Protein AF-A0A087SJG2-F1 (afdb_monomer_lite)

Structure (mmCIF, N/CA/C/O backbone):
data_AF-A0A087SJG2-F1
#
_entry.id   AF-A0A087SJG2-F1
#
loop_
_atom_site.group_PDB
_atom_site.id
_atom_site.type_symbol
_atom_site.label_atom_id
_atom_site.label_alt_id
_atom_site.label_comp_id
_atom_site.label_asym_id
_atom_site.label_entity_id
_atom_site.label_seq_id
_atom_site.pdbx_PDB_ins_code
_atom_site.Cartn_x
_atom_site.Cartn_y
_atom_site.Cartn_z
_atom_site.occupancy
_atom_site.B_iso_or_equiv
_atom_site.auth_seq_id
_atom_site.auth_comp_id
_atom_site.auth_asym_id
_atom_site.auth_atom_id
_atom_site.pdbx_PDB_model_num
ATOM 1 N N . MET A 1 1 ? -2.111 10.560 -2.909 1.00 27.00 1 MET A N 1
ATOM 2 C CA . MET A 1 1 ? -2.032 9.970 -4.266 1.00 27.00 1 MET A CA 1
ATOM 3 C C . MET A 1 1 ? -1.668 8.510 -4.057 1.00 27.00 1 MET A C 1
ATOM 5 O O . MET A 1 1 ? -0.489 8.220 -3.950 1.00 27.00 1 MET A O 1
ATOM 9 N N . ARG A 1 2 ? -2.654 7.637 -3.832 1.00 36.78 2 ARG A N 1
ATOM 10 C CA . ARG A 1 2 ? -2.419 6.309 -3.248 1.00 36.78 2 ARG A CA 1
ATOM 11 C C . ARG A 1 2 ? -2.871 5.252 -4.240 1.00 36.78 2 ARG A C 1
ATOM 13 O O . ARG A 1 2 ? -4.059 5.107 -4.487 1.00 36.78 2 ARG A O 1
ATOM 20 N N . GLY A 1 3 ? -1.905 4.593 -4.859 1.00 29.67 3 GLY A N 1
ATOM 21 C CA . GLY A 1 3 ? -2.129 3.544 -5.841 1.00 29.67 3 GLY A CA 1
ATOM 22 C C . GLY A 1 3 ? -0.963 2.574 -5.793 1.00 29.67 3 GLY A C 1
ATOM 23 O O . GLY A 1 3 ? 0.172 2.975 -5.533 1.00 29.67 3 GLY A O 1
ATOM 24 N N . ILE A 1 4 ? -1.248 1.301 -6.029 1.00 40.03 4 ILE A N 1
ATOM 25 C CA . ILE A 1 4 ? -0.206 0.285 -6.145 1.00 40.03 4 ILE A CA 1
ATOM 26 C C . ILE A 1 4 ? 0.363 0.388 -7.552 1.00 40.03 4 ILE A C 1
ATOM 28 O O . ILE A 1 4 ? -0.379 0.315 -8.530 1.00 40.03 4 ILE A O 1
ATOM 32 N N . ALA A 1 5 ? 1.673 0.565 -7.669 1.00 46.34 5 ALA A N 1
ATOM 33 C CA . ALA A 1 5 ? 2.338 0.492 -8.960 1.00 46.34 5 ALA A CA 1
ATOM 34 C C . ALA A 1 5 ? 2.965 -0.889 -9.127 1.00 46.34 5 ALA A C 1
ATOM 36 O O . ALA A 1 5 ? 3.738 -1.326 -8.279 1.00 46.34 5 ALA A O 1
ATOM 37 N N . SER A 1 6 ? 2.658 -1.570 -10.226 1.00 39.25 6 SER A N 1
ATOM 38 C CA . SER A 1 6 ? 3.333 -2.802 -10.615 1.00 39.25 6 SER A CA 1
ATOM 39 C C . SER A 1 6 ? 4.245 -2.541 -11.809 1.00 39.25 6 SER A C 1
ATOM 41 O O . SER A 1 6 ? 3.819 -1.963 -12.809 1.00 39.25 6 SER A O 1
ATOM 43 N N . LEU A 1 7 ? 5.501 -2.971 -11.713 1.00 39.59 7 LEU A N 1
ATOM 44 C CA . LEU A 1 7 ? 6.436 -3.021 -12.832 1.00 39.59 7 LEU A CA 1
ATOM 45 C C . LEU A 1 7 ? 6.570 -4.466 -13.304 1.00 39.59 7 LEU A C 1
ATOM 47 O O . LEU A 1 7 ? 7.086 -5.309 -12.573 1.00 39.59 7 LEU A O 1
ATOM 51 N N . SER A 1 8 ? 6.127 -4.745 -14.525 1.00 39.44 8 SER A N 1
ATOM 52 C CA . SER A 1 8 ? 6.120 -6.073 -15.146 1.00 39.44 8 SER A CA 1
ATOM 53 C C . SER A 1 8 ? 7.131 -6.178 -16.300 1.00 39.44 8 SER A C 1
ATOM 55 O O . SER A 1 8 ? 7.455 -5.171 -16.928 1.00 39.44 8 SER A O 1
ATOM 57 N N . HIS A 1 9 ? 7.598 -7.405 -16.586 1.00 37.00 9 HIS A N 1
ATOM 58 C CA . HIS A 1 9 ? 8.466 -7.803 -17.718 1.00 37.00 9 HIS A CA 1
ATOM 59 C C . HIS A 1 9 ? 9.959 -7.418 -17.702 1.00 37.00 9 HIS A C 1
ATOM 61 O O . HIS A 1 9 ? 10.596 -7.424 -18.747 1.00 37.00 9 HIS A O 1
ATOM 67 N N . ALA A 1 10 ? 10.590 -7.200 -16.549 1.00 33.38 10 ALA A N 1
ATOM 68 C CA . ALA A 1 10 ? 12.049 -7.046 -16.520 1.00 33.38 10 ALA A CA 1
ATOM 69 C C . ALA A 1 10 ? 12.744 -8.413 -16.291 1.00 33.38 10 ALA A C 1
ATOM 71 O O . ALA A 1 10 ? 12.667 -8.941 -15.174 1.00 33.38 10 ALA A O 1
ATOM 72 N N . PRO A 1 11 ? 13.400 -9.033 -17.298 1.00 33.19 11 PRO A N 1
ATOM 73 C CA . PRO A 1 11 ? 14.203 -10.232 -17.058 1.00 33.19 11 PRO A CA 1
ATOM 74 C C . PRO A 1 11 ? 15.318 -9.884 -16.069 1.00 33.19 11 PRO A C 1
ATOM 76 O O . PRO A 1 11 ? 15.875 -8.794 -16.157 1.00 33.19 11 PRO A O 1
ATOM 79 N N . ALA A 1 12 ? 15.579 -10.786 -15.110 1.00 37.31 12 ALA A N 1
ATOM 80 C CA . ALA A 1 12 ? 16.610 -10.709 -14.064 1.00 37.31 12 ALA A CA 1
ATOM 81 C C . ALA A 1 12 ? 17.251 -9.314 -13.914 1.00 37.31 12 ALA A C 1
ATOM 83 O O . ALA A 1 12 ? 18.364 -9.072 -14.376 1.00 37.31 12 ALA A O 1
ATOM 84 N N . LEU A 1 13 ? 16.513 -8.378 -13.304 1.00 39.75 13 LEU A N 1
ATOM 85 C CA . LEU A 1 13 ? 16.992 -7.018 -13.058 1.00 39.75 13 LEU A CA 1
ATOM 86 C C . LEU A 1 13 ? 18.349 -7.082 -12.357 1.00 39.75 13 LEU A C 1
ATOM 88 O O . LEU A 1 13 ? 18.443 -7.659 -11.269 1.00 39.75 13 LEU A O 1
ATOM 92 N N . SER A 1 14 ? 19.382 -6.493 -12.964 1.00 41.06 14 SER A N 1
ATOM 93 C CA . SER A 1 14 ? 20.665 -6.306 -12.289 1.00 41.06 14 SER A CA 1
ATOM 94 C C . SER A 1 14 ? 20.456 -5.466 -11.026 1.00 41.06 14 SER A C 1
ATOM 96 O O . SER A 1 14 ? 19.533 -4.651 -10.957 1.00 41.06 14 SER A O 1
ATOM 98 N N . ILE A 1 15 ? 21.309 -5.642 -10.016 1.00 39.78 15 ILE A N 1
ATOM 99 C CA . ILE A 1 15 ? 21.249 -4.888 -8.748 1.00 39.78 15 ILE A CA 1
ATOM 100 C C . ILE A 1 15 ? 21.158 -3.369 -9.003 1.00 39.78 15 ILE A C 1
ATOM 102 O O . ILE A 1 15 ? 20.385 -2.668 -8.351 1.00 39.78 15 ILE A O 1
ATOM 106 N N . ALA A 1 16 ? 21.848 -2.872 -10.033 1.00 33.19 16 ALA A N 1
ATOM 107 C CA . ALA A 1 16 ? 21.822 -1.469 -10.440 1.00 33.19 16 ALA A CA 1
ATOM 108 C C . ALA A 1 16 ? 20.419 -0.979 -10.858 1.00 33.19 16 ALA A C 1
ATOM 110 O O . ALA A 1 16 ? 19.997 0.110 -10.489 1.00 33.19 16 ALA A O 1
ATOM 111 N N . ALA A 1 17 ? 19.649 -1.808 -11.554 1.00 36.19 17 ALA A N 1
ATOM 112 C CA . ALA A 1 17 ? 18.295 -1.471 -11.976 1.00 36.19 17 ALA A CA 1
ATOM 113 C C . ALA A 1 17 ? 17.257 -1.534 -10.852 1.00 36.19 17 ALA A C 1
ATOM 115 O O . ALA A 1 17 ? 16.219 -0.877 -10.909 1.00 36.19 17 ALA A O 1
ATOM 116 N N . ARG A 1 18 ? 17.552 -2.327 -9.817 1.00 47.81 18 ARG A N 1
ATOM 117 C CA . ARG A 1 18 ? 16.757 -2.410 -8.587 1.00 47.81 18 ARG A CA 1
ATOM 118 C C . ARG A 1 18 ? 16.985 -1.177 -7.707 1.00 47.81 18 ARG A C 1
ATOM 120 O O . ARG A 1 18 ? 16.016 -0.655 -7.163 1.00 47.81 18 ARG A O 1
ATOM 127 N N . ARG A 1 19 ? 18.217 -0.636 -7.676 1.00 42.12 19 ARG A N 1
ATOM 128 C CA . ARG A 1 19 ? 18.534 0.683 -7.083 1.00 42.12 19 ARG A CA 1
ATOM 129 C C . ARG A 1 19 ? 17.695 1.795 -7.727 1.00 42.12 19 ARG A C 1
ATOM 131 O O . ARG A 1 19 ? 17.051 2.557 -7.020 1.00 42.12 19 ARG A O 1
ATOM 138 N N . ALA A 1 20 ? 17.594 1.817 -9.054 1.00 37.31 20 ALA A N 1
ATOM 139 C CA . ALA A 1 20 ? 16.826 2.818 -9.805 1.00 37.31 20 ALA A CA 1
ATOM 140 C C . ALA A 1 20 ? 15.306 2.859 -9.523 1.00 37.31 20 ALA A C 1
ATOM 142 O O . ALA A 1 20 ? 14.670 3.904 -9.675 1.00 37.31 20 ALA A O 1
ATOM 143 N N . LEU A 1 21 ? 14.707 1.735 -9.118 1.00 38.97 21 LEU A N 1
ATOM 144 C CA . LEU A 1 21 ? 13.291 1.666 -8.727 1.00 38.97 21 LEU A CA 1
ATOM 145 C C . LEU A 1 21 ? 13.045 2.141 -7.287 1.00 38.97 21 LEU A C 1
ATOM 147 O O . LEU A 1 21 ? 11.945 2.590 -6.974 1.00 38.97 21 LEU A O 1
ATOM 151 N N . SER A 1 22 ? 14.072 2.059 -6.440 1.00 35.91 22 SER A N 1
ATOM 152 C CA . SER A 1 22 ? 14.062 2.469 -5.033 1.00 35.91 22 SER A CA 1
ATOM 153 C C . SER A 1 22 ? 14.387 3.962 -4.841 1.00 35.91 22 SER A C 1
ATOM 155 O O . SER A 1 22 ? 13.852 4.614 -3.948 1.00 35.91 22 SER A O 1
ATOM 157 N N . THR A 1 23 ? 15.192 4.553 -5.732 1.00 30.02 23 THR A N 1
ATOM 158 C CA . THR A 1 23 ? 15.670 5.949 -5.646 1.00 30.02 23 THR A CA 1
ATOM 159 C C . THR A 1 23 ? 14.629 7.026 -5.972 1.00 30.02 23 THR A C 1
ATOM 161 O O . THR A 1 23 ? 14.937 8.213 -5.873 1.00 30.02 23 THR A O 1
ATOM 164 N N . THR A 1 24 ? 13.411 6.669 -6.396 1.00 30.77 24 THR A N 1
ATOM 165 C CA . THR A 1 24 ? 12.451 7.639 -6.952 1.00 30.77 24 THR A CA 1
ATOM 166 C C . THR A 1 24 ? 11.165 7.778 -6.130 1.00 30.77 24 THR A C 1
ATOM 168 O O . THR A 1 24 ? 10.168 7.075 -6.331 1.00 30.77 24 THR A O 1
ATOM 171 N N . VAL A 1 25 ? 11.145 8.803 -5.271 1.00 35.53 25 VAL A N 1
ATOM 172 C CA . VAL A 1 25 ? 9.949 9.347 -4.588 1.00 35.53 25 VAL A CA 1
ATOM 173 C C . VAL A 1 25 ? 9.198 10.317 -5.521 1.00 35.53 25 VAL A C 1
ATOM 175 O O . VAL A 1 25 ? 8.819 11.419 -5.149 1.00 35.53 25 VAL A O 1
ATOM 178 N N . GLU A 1 26 ? 9.029 9.948 -6.792 1.00 46.44 26 GLU A N 1
ATOM 179 C CA . GLU A 1 26 ? 8.519 10.850 -7.835 1.00 46.44 26 GLU A CA 1
ATOM 180 C C . GLU A 1 26 ? 7.352 10.219 -8.618 1.00 46.44 26 GLU A C 1
ATOM 182 O O . GLU A 1 26 ? 7.212 8.992 -8.634 1.00 46.44 26 GLU A O 1
ATOM 187 N N . PRO A 1 27 ? 6.488 11.016 -9.285 1.00 52.47 27 PRO A N 1
ATOM 188 C CA . PRO A 1 27 ? 5.370 10.495 -10.068 1.00 52.47 27 PRO A CA 1
ATOM 189 C C . PRO A 1 27 ? 5.841 9.515 -11.153 1.00 52.47 27 PRO A C 1
ATOM 191 O O . PRO A 1 27 ? 6.963 9.616 -11.652 1.00 52.47 27 PRO A O 1
ATOM 194 N N . GLY A 1 28 ? 4.950 8.610 -11.576 1.00 55.97 28 GLY A N 1
ATOM 195 C CA . GLY A 1 28 ? 5.207 7.564 -12.581 1.00 55.97 28 GLY A CA 1
ATOM 196 C C . GLY A 1 28 ? 6.113 7.924 -13.781 1.00 55.97 28 GLY A C 1
ATOM 197 O O . GLY A 1 28 ? 6.990 7.115 -14.085 1.00 55.97 28 GLY A O 1
ATOM 198 N N . PRO A 1 29 ? 6.011 9.106 -14.436 1.00 58.47 29 PRO A N 1
ATOM 199 C CA . PRO A 1 29 ? 6.826 9.449 -15.600 1.00 58.47 29 PRO A CA 1
ATOM 200 C C . PRO A 1 29 ? 8.293 9.599 -15.240 1.00 58.47 29 PRO A C 1
ATOM 202 O O . PRO A 1 29 ? 9.141 9.095 -15.957 1.00 58.47 29 PRO A O 1
ATOM 205 N N . ARG A 1 30 ? 8.602 10.206 -14.087 1.00 70.56 30 ARG A N 1
ATOM 206 C CA . ARG A 1 30 ? 9.992 10.462 -13.698 1.00 70.56 30 ARG A CA 1
ATOM 207 C C . ARG A 1 30 ? 10.738 9.177 -13.334 1.00 70.56 30 ARG A C 1
ATOM 209 O O . ARG A 1 30 ? 11.949 9.099 -13.522 1.00 70.56 30 ARG A O 1
ATOM 216 N N . ARG A 1 31 ? 10.025 8.145 -12.856 1.00 75.12 31 ARG A N 1
ATOM 217 C CA . ARG A 1 31 ? 10.606 6.804 -12.647 1.00 75.12 31 ARG A CA 1
ATOM 218 C C . ARG A 1 31 ? 11.013 6.172 -13.973 1.00 75.12 31 ARG A C 1
ATOM 220 O O . ARG A 1 31 ? 12.116 5.650 -14.107 1.00 75.12 31 ARG A O 1
ATOM 227 N N . LEU A 1 32 ? 10.123 6.246 -14.960 1.00 82.38 32 LEU A N 1
ATOM 228 C CA . LEU A 1 32 ? 10.381 5.741 -16.303 1.00 82.38 32 LEU A CA 1
ATOM 229 C C . LEU A 1 32 ? 11.462 6.556 -17.027 1.00 82.38 32 LEU A C 1
ATOM 231 O O . LEU A 1 32 ? 12.274 5.962 -17.732 1.00 82.38 32 LEU A O 1
ATOM 235 N N . ASP A 1 33 ? 11.547 7.866 -16.790 1.00 84.75 33 ASP A N 1
ATOM 236 C CA . ASP A 1 33 ? 12.651 8.711 -17.253 1.00 84.75 33 ASP A CA 1
ATOM 237 C C . ASP A 1 33 ? 13.990 8.251 -16.676 1.00 84.75 33 ASP A C 1
ATOM 239 O O . ASP A 1 33 ? 14.958 8.069 -17.417 1.00 84.75 33 ASP A O 1
ATOM 243 N N . HIS A 1 34 ? 14.041 8.008 -15.363 1.00 82.75 34 HIS A N 1
ATOM 244 C CA . HIS A 1 34 ? 15.246 7.531 -14.691 1.00 82.75 34 HIS A CA 1
ATOM 245 C C . HIS A 1 34 ? 15.680 6.152 -15.212 1.00 82.75 34 HIS A C 1
ATOM 247 O O . HIS A 1 34 ? 16.860 5.964 -15.517 1.00 82.75 34 HIS A O 1
ATOM 253 N N . LEU A 1 35 ? 14.742 5.213 -15.390 1.00 86.19 35 LEU A N 1
ATOM 254 C CA . LEU A 1 35 ? 15.027 3.914 -16.007 1.00 86.19 35 LEU A CA 1
ATOM 255 C C . LEU A 1 35 ? 15.499 4.063 -17.455 1.00 86.19 35 LEU A C 1
ATOM 257 O O . LEU A 1 35 ? 16.474 3.428 -17.840 1.00 86.19 35 LEU A O 1
ATOM 261 N N . ARG A 1 36 ? 14.853 4.916 -18.256 1.00 88.94 36 ARG A N 1
ATOM 262 C CA . ARG A 1 36 ? 15.247 5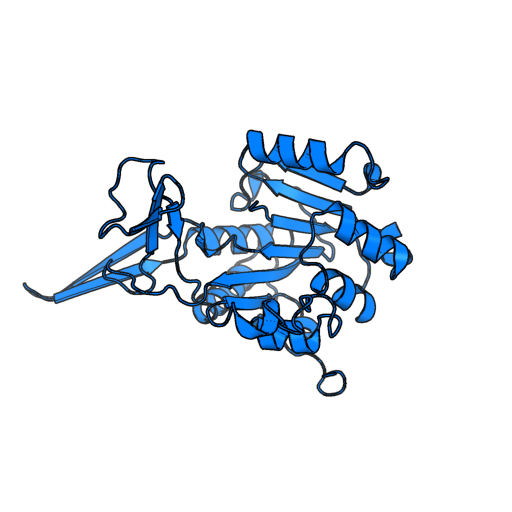.176 -19.648 1.00 88.94 36 ARG A CA 1
ATOM 263 C C . ARG A 1 36 ? 16.675 5.713 -19.743 1.00 88.94 36 ARG A C 1
ATOM 265 O O . ARG A 1 36 ? 17.401 5.308 -20.645 1.00 88.94 36 ARG A O 1
ATOM 272 N N . ALA A 1 37 ? 17.064 6.600 -18.830 1.00 88.75 37 ALA A N 1
ATOM 273 C CA . ALA A 1 37 ? 18.383 7.225 -18.823 1.00 88.75 37 ALA A CA 1
ATOM 274 C C . ALA A 1 37 ? 19.492 6.303 -18.286 1.00 88.75 37 ALA A C 1
ATOM 276 O O . ALA A 1 37 ? 20.579 6.272 -18.855 1.00 88.75 37 ALA A O 1
ATOM 277 N N . ASN A 1 38 ? 19.230 5.552 -17.212 1.00 85.44 38 ASN A N 1
ATOM 278 C CA . ASN A 1 38 ? 20.272 4.819 -16.477 1.00 85.44 38 ASN A CA 1
ATOM 279 C C . ASN A 1 38 ? 20.252 3.303 -16.730 1.00 85.44 38 ASN A C 1
ATOM 281 O O . ASN A 1 38 ? 21.273 2.633 -16.584 1.00 85.44 38 ASN A O 1
ATOM 285 N N . HIS A 1 39 ? 19.105 2.752 -17.135 1.00 85.94 39 HIS A N 1
ATOM 286 C CA . HIS A 1 39 ? 18.892 1.316 -17.342 1.00 85.94 39 HIS A CA 1
ATOM 287 C C . HIS A 1 39 ? 18.058 1.035 -18.607 1.00 85.94 39 HIS A C 1
ATOM 289 O O . HIS A 1 39 ? 16.977 0.440 -18.527 1.00 85.94 39 HIS A O 1
ATOM 295 N N . PRO A 1 40 ? 18.541 1.435 -19.798 1.00 88.81 40 PRO A N 1
ATOM 296 C CA . PRO A 1 40 ? 17.756 1.410 -21.031 1.00 88.81 40 PRO A CA 1
ATOM 297 C C . PRO A 1 40 ? 17.285 0.011 -21.442 1.00 88.81 40 PRO A C 1
ATOM 299 O O . PRO A 1 40 ? 16.197 -0.105 -21.996 1.00 88.81 40 PRO A O 1
ATOM 302 N N . SER A 1 41 ? 18.045 -1.051 -21.145 1.00 86.19 41 SER A N 1
ATOM 303 C CA . SER A 1 41 ? 17.626 -2.437 -21.418 1.00 86.19 41 SER A CA 1
ATOM 304 C C . SER A 1 41 ? 16.387 -2.832 -20.616 1.00 86.19 41 SER A C 1
ATOM 306 O O . SER A 1 41 ? 15.458 -3.426 -21.143 1.00 86.19 41 SER A O 1
ATOM 308 N N . ILE A 1 42 ? 16.326 -2.425 -19.353 1.00 85.88 42 ILE A N 1
ATOM 309 C CA . ILE A 1 42 ? 15.179 -2.680 -18.482 1.00 85.88 42 ILE A CA 1
ATOM 310 C C . ILE A 1 42 ? 14.007 -1.806 -18.859 1.00 85.88 42 ILE A C 1
ATOM 312 O O . ILE A 1 42 ? 12.889 -2.298 -18.958 1.00 85.88 42 ILE A O 1
ATOM 316 N N . TYR A 1 43 ? 14.252 -0.525 -19.123 1.00 87.44 43 TYR A N 1
ATOM 317 C CA . TYR A 1 43 ? 13.222 0.350 -19.660 1.00 87.44 43 TYR A CA 1
ATOM 318 C C . TYR A 1 43 ? 12.623 -0.216 -20.959 1.00 87.44 43 TYR A C 1
ATOM 320 O O . TYR A 1 43 ? 11.413 -0.126 -21.159 1.00 87.44 43 TYR A O 1
ATOM 328 N N . ALA A 1 44 ? 13.446 -0.843 -21.809 1.00 86.81 44 ALA A N 1
ATOM 329 C CA . ALA A 1 44 ? 13.033 -1.466 -23.062 1.00 86.81 44 ALA A CA 1
ATOM 330 C C . ALA A 1 44 ? 12.177 -2.730 -22.897 1.00 86.81 44 ALA A C 1
ATOM 332 O O . ALA A 1 44 ? 11.457 -3.058 -23.834 1.00 86.81 44 ALA A O 1
ATOM 333 N N . ASP A 1 45 ? 12.082 -3.337 -21.718 1.00 84.19 45 ASP A N 1
ATOM 334 C CA . ASP A 1 45 ? 11.175 -4.475 -21.474 1.00 84.19 45 ASP A CA 1
ATOM 335 C C . ASP A 1 45 ? 10.123 -4.185 -20.389 1.00 84.19 45 ASP A C 1
ATOM 337 O O . ASP A 1 45 ? 9.145 -4.910 -20.237 1.00 84.19 45 ASP A O 1
ATOM 341 N N . CYS A 1 46 ? 10.256 -3.066 -19.680 1.00 85.00 46 CYS A N 1
ATOM 342 C CA . CYS A 1 46 ? 9.387 -2.704 -18.572 1.00 85.00 46 CYS A CA 1
ATOM 343 C C . CYS A 1 46 ? 8.008 -2.206 -19.025 1.00 85.00 46 CYS A C 1
ATOM 345 O O . CYS A 1 46 ? 7.893 -1.374 -19.934 1.00 85.00 46 CYS A O 1
ATOM 347 N N . ARG A 1 47 ? 6.972 -2.654 -18.311 1.00 86.50 47 ARG A N 1
ATOM 348 C CA . ARG A 1 47 ? 5.644 -2.037 -18.264 1.00 86.50 47 ARG A CA 1
ATOM 349 C C . ARG A 1 47 ? 5.338 -1.568 -16.843 1.00 86.50 47 ARG A C 1
ATOM 351 O O . ARG A 1 47 ? 5.501 -2.333 -15.900 1.00 86.50 47 ARG A O 1
ATOM 358 N N . TYR A 1 48 ? 4.871 -0.333 -16.705 1.00 86.88 48 TYR A N 1
ATOM 359 C CA . TYR A 1 48 ? 4.480 0.295 -15.447 1.00 86.88 48 TYR A CA 1
ATOM 360 C C . TYR A 1 48 ? 2.960 0.458 -15.394 1.00 86.88 48 TYR A C 1
ATOM 362 O O . TYR A 1 48 ? 2.386 1.249 -16.142 1.00 86.88 48 TYR A O 1
ATOM 370 N N . SER A 1 49 ? 2.309 -0.258 -14.488 1.00 87.25 49 SER A N 1
ATOM 371 C CA . SER A 1 49 ? 0.857 -0.231 -14.317 1.00 87.25 49 SER A CA 1
ATOM 372 C C . SER A 1 49 ? 0.496 0.375 -12.966 1.00 87.25 49 SER A C 1
ATOM 374 O O . SER A 1 49 ? 0.992 -0.083 -11.941 1.00 87.25 49 SER A O 1
ATOM 376 N N . ILE A 1 50 ? -0.383 1.378 -12.939 1.00 88.69 50 ILE A N 1
ATOM 377 C CA . ILE A 1 50 ? -0.981 1.897 -11.700 1.00 88.69 50 ILE A CA 1
ATOM 378 C C . ILE A 1 50 ? -2.318 1.203 -11.477 1.00 88.69 50 ILE A C 1
ATOM 380 O O . ILE A 1 50 ? -3.192 1.275 -12.334 1.00 88.69 50 ILE A O 1
ATOM 384 N N . VAL A 1 51 ? -2.498 0.596 -10.312 1.00 90.75 51 VAL A N 1
ATOM 385 C CA . VAL A 1 51 ? -3.777 0.088 -9.823 1.00 90.75 51 VAL A CA 1
ATOM 386 C C . VAL A 1 51 ? -4.399 1.133 -8.900 1.00 90.75 51 VAL A C 1
ATOM 388 O O . VAL A 1 51 ? -3.812 1.505 -7.884 1.00 90.75 51 VAL A O 1
ATOM 391 N N . GLU A 1 52 ? -5.580 1.621 -9.274 1.00 88.44 52 GLU A N 1
ATOM 392 C CA . GLU A 1 52 ? -6.270 2.722 -8.597 1.00 88.44 52 GLU A CA 1
ATOM 393 C C . GLU A 1 52 ? -7.765 2.413 -8.462 1.00 88.44 52 GLU A C 1
ATOM 395 O O . GLU A 1 52 ? -8.436 2.113 -9.446 1.00 88.44 52 GLU A O 1
ATOM 400 N N . ILE A 1 53 ? -8.324 2.511 -7.261 1.00 87.44 53 ILE A N 1
ATOM 401 C CA . ILE A 1 53 ? -9.737 2.185 -7.030 1.00 87.44 53 ILE A CA 1
ATOM 402 C C . ILE A 1 53 ? -10.666 3.349 -7.413 1.00 87.44 53 ILE A C 1
ATOM 404 O O . ILE A 1 53 ? -11.791 3.139 -7.881 1.00 87.44 53 ILE A O 1
ATOM 408 N N . SER A 1 54 ? -10.196 4.593 -7.274 1.00 88.31 54 SER A N 1
ATOM 409 C CA . SER A 1 54 ? -10.977 5.804 -7.525 1.00 88.31 54 SER A CA 1
ATOM 410 C C . SER A 1 54 ? -10.986 6.188 -9.002 1.00 88.31 54 SER A C 1
ATOM 412 O O . SER A 1 54 ? -9.949 6.452 -9.606 1.00 88.31 54 SER A O 1
ATOM 414 N N . ALA A 1 55 ? -12.178 6.328 -9.587 1.00 90.19 55 ALA A N 1
ATOM 415 C CA . ALA A 1 55 ? -12.320 6.782 -10.970 1.00 90.19 55 ALA A CA 1
ATOM 416 C C . ALA A 1 55 ? -11.714 8.181 -11.205 1.00 90.19 55 ALA A C 1
ATOM 418 O O . ALA A 1 55 ? -11.052 8.406 -12.217 1.00 90.19 55 ALA A O 1
ATOM 419 N N . ALA A 1 56 ? -11.902 9.108 -10.260 1.00 86.62 56 ALA A N 1
ATOM 420 C CA . ALA A 1 56 ? -11.397 10.476 -10.373 1.00 86.62 56 ALA A CA 1
ATOM 421 C C . ALA A 1 56 ? -9.864 10.536 -10.287 1.00 86.62 56 ALA A C 1
ATOM 423 O O . ALA A 1 56 ? -9.216 11.237 -11.072 1.00 86.62 56 ALA A O 1
ATOM 424 N N . LEU A 1 57 ? -9.269 9.768 -9.366 1.00 84.69 57 LEU A N 1
ATOM 425 C CA . LEU A 1 57 ? -7.815 9.676 -9.262 1.00 84.69 57 LEU A CA 1
ATOM 426 C C . LEU A 1 57 ? -7.231 8.943 -10.466 1.00 84.69 57 LEU A C 1
ATOM 428 O O . LEU A 1 57 ? -6.249 9.422 -11.020 1.00 84.69 57 LEU A O 1
ATOM 432 N N . ALA A 1 58 ? -7.870 7.875 -10.950 1.00 87.25 58 ALA A N 1
ATOM 433 C CA . ALA A 1 58 ? -7.424 7.157 -12.140 1.00 87.25 58 ALA A CA 1
ATOM 434 C C . ALA A 1 58 ? -7.380 8.075 -13.372 1.00 87.25 58 ALA A C 1
ATOM 436 O O . ALA A 1 58 ? -6.383 8.089 -14.092 1.00 87.25 58 ALA A O 1
ATOM 437 N N . ALA A 1 59 ? -8.414 8.899 -13.574 1.00 87.62 59 ALA A N 1
ATOM 438 C CA . ALA A 1 59 ? -8.437 9.900 -14.640 1.00 87.62 59 ALA A CA 1
ATOM 439 C C . ALA A 1 59 ? -7.335 10.957 -14.461 1.00 87.62 59 ALA A C 1
ATOM 441 O O . ALA A 1 59 ? -6.646 11.302 -15.419 1.00 87.62 59 ALA A O 1
ATOM 442 N N . THR A 1 60 ? -7.118 11.426 -13.228 1.00 84.88 60 THR A N 1
ATOM 443 C CA . THR A 1 60 ? -6.050 12.388 -12.908 1.00 84.88 60 THR A CA 1
ATOM 444 C C . THR A 1 60 ? -4.665 11.807 -13.187 1.00 84.88 60 THR A C 1
ATOM 446 O O . THR A 1 60 ? -3.816 12.489 -13.760 1.00 84.88 60 THR A O 1
ATOM 449 N N . GLN A 1 61 ? -4.433 10.550 -12.809 1.00 81.12 61 GLN A N 1
ATOM 450 C CA . GLN A 1 61 ? -3.198 9.835 -13.109 1.00 81.12 61 GLN A CA 1
ATOM 451 C C . GLN A 1 61 ? -3.037 9.699 -14.620 1.00 81.12 61 GLN A C 1
ATOM 453 O O . GLN A 1 61 ? -2.047 10.162 -15.162 1.00 81.12 61 GLN A O 1
ATOM 458 N N . ALA A 1 62 ? -4.033 9.174 -15.334 1.00 82.25 62 ALA A N 1
ATOM 459 C CA . ALA A 1 62 ? -3.955 9.026 -16.785 1.00 82.25 62 ALA A CA 1
ATOM 460 C C . ALA A 1 62 ? -3.639 10.361 -17.493 1.00 82.25 62 ALA A C 1
ATOM 462 O O . ALA A 1 62 ? -2.765 10.402 -18.357 1.00 82.25 62 ALA A O 1
ATOM 463 N N . ALA A 1 63 ? -4.269 11.463 -17.070 1.00 79.19 63 ALA A N 1
ATOM 464 C CA . ALA A 1 63 ? -4.039 12.794 -17.631 1.00 79.19 63 ALA A CA 1
ATOM 465 C C . ALA A 1 63 ? -2.620 13.327 -17.370 1.00 79.19 63 ALA A C 1
ATOM 467 O O . ALA A 1 63 ? -1.984 13.846 -18.284 1.00 79.19 63 ALA A O 1
ATOM 468 N N . ARG A 1 64 ? -2.086 13.163 -16.150 1.00 72.56 64 ARG A N 1
ATOM 469 C CA . ARG A 1 64 ? -0.711 13.586 -15.806 1.00 72.56 64 ARG A CA 1
ATOM 470 C C . ARG A 1 64 ? 0.361 12.810 -16.571 1.00 72.56 64 ARG A C 1
ATOM 472 O O . ARG A 1 64 ? 1.492 13.273 -16.680 1.00 72.56 64 ARG A O 1
ATOM 479 N N . LEU A 1 65 ? 0.022 11.616 -17.043 1.00 66.00 65 LEU A N 1
ATOM 480 C CA . LEU A 1 65 ? 0.976 10.632 -17.548 1.00 66.00 65 LEU A CA 1
ATOM 481 C C . LEU A 1 65 ? 0.921 10.519 -19.084 1.00 66.00 65 LEU A C 1
ATOM 483 O O . LEU A 1 65 ? 1.905 10.105 -19.701 1.00 66.00 65 LEU A O 1
ATOM 487 N N . GLY A 1 66 ? -0.202 10.923 -19.693 1.00 58.00 66 GLY A N 1
ATOM 488 C CA . GLY A 1 66 ? -0.553 10.639 -21.086 1.00 58.00 66 GLY A CA 1
ATOM 489 C C . GLY A 1 66 ? -0.159 11.663 -22.157 1.00 58.00 66 GLY A C 1
ATOM 490 O O . GLY A 1 66 ? -0.215 11.295 -23.326 1.00 58.00 66 GLY A O 1
ATOM 491 N N . ALA A 1 67 ? 0.242 12.897 -21.828 1.00 57.94 67 ALA A N 1
ATOM 492 C CA . ALA A 1 67 ? 0.471 13.925 -22.860 1.00 57.94 67 ALA A CA 1
ATOM 493 C C . ALA A 1 67 ? 1.951 14.132 -23.246 1.00 57.94 67 ALA A C 1
ATOM 495 O O . ALA A 1 67 ? 2.270 14.073 -24.428 1.00 57.94 67 ALA A O 1
ATOM 496 N N . ASP A 1 68 ? 2.868 14.272 -22.278 1.00 60.88 68 ASP A N 1
ATOM 497 C CA . ASP A 1 68 ? 4.213 14.823 -22.562 1.00 60.88 68 ASP A CA 1
ATOM 498 C C . ASP A 1 68 ? 5.395 13.926 -22.140 1.00 60.88 68 ASP A C 1
ATOM 500 O O . ASP A 1 68 ? 6.556 14.306 -22.271 1.00 60.88 68 ASP A O 1
ATOM 504 N N . SER A 1 69 ? 5.134 12.718 -21.631 1.00 69.38 69 SER A N 1
ATOM 505 C CA . SER A 1 69 ? 6.181 11.870 -21.031 1.00 69.38 69 SER A CA 1
ATOM 506 C C . SER A 1 69 ? 6.982 11.025 -22.034 1.00 69.38 69 SER A C 1
ATOM 508 O O . SER A 1 69 ? 8.077 10.557 -21.736 1.00 69.38 69 SER A O 1
ATOM 510 N N . GLY A 1 70 ? 6.436 10.763 -23.227 1.00 78.38 70 GLY A N 1
ATOM 511 C CA . GLY A 1 70 ? 7.018 9.805 -24.179 1.00 78.38 70 GLY A CA 1
ATOM 512 C C . GLY A 1 70 ? 6.931 8.331 -23.738 1.00 78.38 70 GLY A C 1
ATOM 513 O O . GLY A 1 70 ? 7.476 7.458 -24.413 1.00 78.38 70 GLY A O 1
ATOM 514 N N . HIS A 1 71 ? 6.223 8.030 -22.641 1.00 83.12 71 HIS A N 1
ATOM 515 C CA . HIS A 1 71 ? 6.116 6.687 -22.054 1.00 83.12 71 HIS A CA 1
ATOM 516 C C . HIS A 1 71 ? 4.782 5.975 -22.327 1.00 83.12 71 HIS A C 1
ATOM 518 O O . HIS A 1 71 ? 4.565 4.878 -21.818 1.00 83.12 71 HIS A O 1
ATOM 524 N N . ALA A 1 72 ? 3.893 6.548 -23.145 1.00 79.06 72 ALA A N 1
ATOM 525 C CA . ALA A 1 72 ? 2.510 6.081 -23.316 1.00 79.06 72 ALA A CA 1
ATOM 526 C C . ALA A 1 72 ? 2.362 4.586 -23.676 1.00 79.06 72 ALA A C 1
ATOM 528 O O . ALA A 1 72 ? 1.379 3.958 -23.307 1.00 79.06 72 ALA A O 1
ATOM 529 N N . ARG A 1 73 ? 3.341 3.983 -24.369 1.00 83.25 73 ARG A N 1
ATOM 530 C CA . ARG A 1 73 ? 3.324 2.546 -24.720 1.00 83.25 73 ARG A CA 1
ATOM 531 C C . ARG A 1 73 ? 3.781 1.612 -23.593 1.00 83.25 73 ARG A C 1
ATOM 533 O O . ARG A 1 73 ? 3.642 0.402 -23.723 1.00 83.25 73 ARG A O 1
ATOM 540 N N . ARG A 1 74 ? 4.380 2.154 -22.532 1.00 84.38 74 ARG A N 1
ATOM 541 C CA . ARG A 1 74 ? 4.941 1.410 -21.390 1.00 84.38 74 ARG A CA 1
ATOM 542 C C . ARG A 1 74 ? 4.128 1.573 -20.124 1.00 84.38 74 ARG A C 1
ATOM 544 O O . ARG A 1 74 ? 4.497 1.009 -19.103 1.00 84.38 74 ARG A O 1
ATOM 551 N N . PHE A 1 75 ? 3.072 2.367 -20.177 1.00 82.06 75 PHE A N 1
ATOM 552 C CA . PHE A 1 75 ? 2.398 2.849 -18.998 1.00 82.06 75 PHE A CA 1
ATOM 553 C C . PHE A 1 75 ? 0.888 2.666 -19.129 1.00 82.06 75 PHE A C 1
ATOM 555 O O . PHE A 1 75 ? 0.319 2.996 -20.169 1.00 82.06 75 PHE A O 1
ATOM 562 N N . ASP A 1 76 ? 0.235 2.190 -18.071 1.00 85.00 76 ASP A N 1
ATOM 563 C CA . ASP A 1 76 ? -1.222 2.142 -18.008 1.00 85.00 76 ASP A CA 1
ATOM 564 C C . ASP A 1 76 ? -1.786 2.378 -16.603 1.00 85.00 76 ASP A C 1
ATOM 566 O O . ASP A 1 76 ? -1.179 2.036 -15.592 1.00 85.00 76 ASP A O 1
ATOM 570 N N . VAL A 1 77 ? -2.984 2.968 -16.545 1.00 86.44 77 VAL A N 1
ATOM 571 C CA . VAL A 1 77 ? -3.771 3.095 -15.312 1.00 86.44 77 VAL A CA 1
ATOM 572 C C . VAL A 1 77 ? -4.931 2.118 -15.382 1.00 86.44 77 VAL A C 1
ATOM 574 O O . VAL A 1 77 ? -5.743 2.153 -16.305 1.00 86.44 77 VAL A O 1
ATOM 577 N N . GLN A 1 78 ? -5.017 1.259 -14.381 1.00 88.88 78 GLN A N 1
ATOM 578 C CA . GLN A 1 78 ? -6.000 0.205 -14.254 1.00 88.88 78 GLN A CA 1
ATOM 579 C C . GLN A 1 78 ? -6.924 0.541 -13.082 1.00 88.88 78 GLN A C 1
ATOM 581 O O . GLN A 1 78 ? -6.529 0.461 -11.918 1.00 88.88 78 GLN A O 1
ATOM 586 N N . ARG A 1 79 ? -8.168 0.930 -13.387 1.00 90.19 79 ARG A N 1
ATOM 587 C CA . ARG A 1 79 ? -9.157 1.246 -12.352 1.00 90.19 79 ARG A CA 1
ATOM 588 C C . ARG A 1 79 ? -9.733 -0.037 -11.741 1.00 90.19 79 ARG A C 1
ATOM 590 O O . ARG A 1 79 ? -10.593 -0.649 -12.375 1.00 90.19 79 ARG A O 1
ATOM 597 N N . ARG A 1 80 ? -9.289 -0.434 -10.546 1.00 89.25 80 ARG A N 1
ATOM 598 C CA . ARG A 1 80 ? -9.718 -1.670 -9.862 1.00 89.25 80 ARG A CA 1
ATOM 599 C C . ARG A 1 80 ? -9.388 -1.688 -8.370 1.00 89.25 80 ARG A C 1
ATOM 601 O O . ARG A 1 80 ? -8.616 -0.858 -7.897 1.00 89.25 80 ARG A O 1
ATOM 608 N N . ASP A 1 81 ? -9.936 -2.672 -7.664 1.00 90.75 81 ASP A N 1
ATOM 609 C CA . ASP A 1 81 ? -9.585 -2.970 -6.278 1.00 90.75 81 ASP A CA 1
ATOM 610 C C . ASP A 1 81 ? -8.388 -3.932 -6.229 1.00 90.75 81 ASP A C 1
ATOM 612 O O . ASP A 1 81 ? -8.436 -5.056 -6.729 1.00 90.75 81 ASP A O 1
ATOM 616 N N . ALA A 1 82 ? -7.290 -3.492 -5.615 1.00 91.25 82 ALA A N 1
ATOM 617 C CA . ALA A 1 82 ? -6.078 -4.295 -5.510 1.00 91.25 82 ALA A CA 1
ATOM 618 C C . ALA A 1 82 ? -6.248 -5.557 -4.642 1.00 91.25 82 ALA A C 1
ATOM 620 O O . ALA A 1 82 ? -5.463 -6.488 -4.787 1.00 91.25 82 ALA A O 1
ATOM 621 N N . THR A 1 83 ? -7.268 -5.605 -3.780 1.00 92.56 83 THR A N 1
ATOM 622 C CA . THR A 1 83 ? -7.554 -6.723 -2.861 1.00 92.56 83 THR A CA 1
ATOM 623 C C . THR A 1 83 ? -8.440 -7.815 -3.475 1.00 92.56 83 THR A C 1
ATOM 625 O O . THR A 1 83 ? -8.842 -8.760 -2.785 1.00 92.56 83 THR A O 1
ATOM 628 N N . ARG A 1 84 ? -8.811 -7.672 -4.755 1.00 91.81 84 ARG A N 1
ATOM 629 C CA . ARG A 1 84 ? -9.709 -8.583 -5.470 1.00 91.81 84 ARG A CA 1
ATOM 630 C C . ARG A 1 84 ? -8.994 -9.237 -6.645 1.00 91.81 84 ARG A C 1
ATOM 632 O O . ARG A 1 84 ? -8.831 -8.616 -7.689 1.00 91.81 84 ARG A O 1
ATOM 639 N N . ALA A 1 85 ? -8.635 -10.511 -6.502 1.00 87.12 85 ALA A N 1
ATOM 640 C CA . ALA A 1 85 ? -7.946 -11.276 -7.545 1.00 87.12 85 ALA A CA 1
ATOM 641 C C . ALA A 1 85 ? -8.656 -11.263 -8.911 1.00 87.12 85 ALA A C 1
ATOM 643 O O . ALA A 1 85 ? -7.984 -11.119 -9.929 1.00 87.12 85 ALA A O 1
ATOM 644 N N . ASP A 1 86 ? -9.992 -11.317 -8.931 1.00 85.94 86 ASP A N 1
ATOM 645 C CA . ASP A 1 86 ? -10.796 -11.309 -10.166 1.00 85.94 86 ASP A CA 1
ATOM 646 C C . ASP A 1 86 ? -10.564 -10.068 -11.047 1.00 85.94 86 ASP A C 1
ATOM 648 O O . ASP A 1 86 ? -10.806 -10.109 -12.253 1.00 85.94 86 ASP A O 1
ATOM 652 N N . ASP A 1 87 ? -10.076 -8.969 -10.464 1.00 79.50 87 ASP A N 1
ATOM 653 C CA . ASP A 1 87 ? -9.832 -7.727 -11.192 1.00 79.50 87 ASP A CA 1
ATOM 654 C C . ASP A 1 87 ? -8.423 -7.664 -11.821 1.00 79.50 87 ASP A C 1
ATOM 656 O O . ASP A 1 87 ? -8.135 -6.742 -12.591 1.00 79.50 87 ASP A O 1
ATOM 660 N N . TRP A 1 88 ? -7.518 -8.601 -11.505 1.00 82.50 88 TRP A N 1
ATOM 661 C CA . TRP A 1 88 ? -6.123 -8.582 -11.965 1.00 82.50 88 TRP A CA 1
ATOM 662 C C . TRP A 1 88 ? -5.883 -9.458 -13.206 1.00 82.50 88 TRP A C 1
ATOM 664 O O . TRP A 1 88 ? -6.384 -10.575 -13.291 1.00 82.50 88 TRP A O 1
ATOM 674 N N . PRO A 1 89 ? -5.043 -9.030 -14.169 1.00 80.31 89 PRO A N 1
ATOM 675 C CA . PRO A 1 89 ? -4.475 -9.939 -15.146 1.00 80.31 89 PRO A CA 1
ATOM 676 C C . PRO A 1 89 ? -3.409 -10.797 -14.462 1.00 80.31 89 PRO A C 1
ATOM 678 O O . PRO A 1 89 ? -2.544 -10.279 -13.753 1.00 80.31 89 PRO A O 1
ATOM 681 N N . ALA A 1 90 ? -3.437 -12.105 -14.709 1.00 85.00 90 ALA A N 1
ATOM 682 C CA . ALA A 1 90 ? -2.378 -12.988 -14.240 1.00 85.00 90 ALA A CA 1
ATOM 683 C C . ALA A 1 90 ? -1.041 -12.624 -14.911 1.00 85.00 90 ALA A C 1
ATOM 685 O O . ALA A 1 90 ? -0.949 -12.547 -16.138 1.00 85.00 90 ALA A O 1
ATOM 686 N N . HIS A 1 91 ? 0.005 -12.442 -14.107 1.00 87.38 91 HIS A N 1
ATOM 687 C CA . HIS A 1 91 ? 1.369 -12.203 -14.562 1.00 87.38 91 HIS A CA 1
ATOM 688 C C . HIS A 1 91 ? 2.333 -13.171 -13.856 1.00 87.38 91 HIS A C 1
ATOM 690 O O . HIS A 1 91 ? 2.797 -12.901 -12.747 1.00 87.38 91 HIS A O 1
ATOM 696 N N . PRO A 1 92 ? 2.709 -14.293 -14.495 1.00 82.00 92 PRO A N 1
ATOM 697 C CA . PRO A 1 92 ? 3.541 -15.311 -13.854 1.00 82.00 92 PRO A CA 1
ATOM 698 C C . PRO A 1 92 ? 5.035 -14.954 -13.774 1.00 82.00 92 PRO A C 1
ATOM 700 O O . PRO A 1 92 ? 5.769 -15.589 -13.016 1.00 82.00 92 PRO A O 1
ATOM 703 N N . GLY A 1 93 ? 5.504 -13.988 -14.572 1.00 84.75 93 GLY A N 1
ATOM 704 C CA . GLY A 1 93 ? 6.907 -13.565 -14.594 1.00 84.75 93 GLY A CA 1
ATOM 705 C C . GLY A 1 93 ? 7.303 -12.666 -13.412 1.00 84.75 93 GLY A C 1
ATOM 706 O O . GLY A 1 93 ? 6.431 -12.240 -12.653 1.00 84.75 93 GLY A O 1
ATOM 707 N N . PRO A 1 94 ? 8.601 -12.334 -13.279 1.00 85.06 94 PRO A N 1
ATOM 708 C CA . PRO A 1 94 ? 9.089 -11.405 -12.264 1.00 85.06 94 PRO A CA 1
ATOM 709 C C . PRO A 1 94 ? 8.445 -10.021 -12.399 1.00 85.06 94 PRO A C 1
ATOM 711 O O . PRO A 1 94 ? 8.352 -9.478 -13.505 1.00 85.06 94 PRO A O 1
ATOM 714 N N . CYS A 1 95 ? 8.033 -9.439 -11.276 1.00 87.19 95 CYS A N 1
ATOM 715 C CA . CYS A 1 95 ? 7.524 -8.072 -11.229 1.00 87.19 95 CYS A CA 1
ATOM 716 C C . CYS A 1 95 ? 7.831 -7.402 -9.887 1.00 87.19 95 CYS A C 1
ATOM 718 O O . CYS A 1 95 ? 8.009 -8.075 -8.877 1.00 87.19 95 CYS A O 1
ATOM 720 N N . PHE A 1 96 ? 7.860 -6.074 -9.863 1.00 89.62 96 PHE A N 1
ATOM 721 C CA . PHE A 1 96 ? 7.945 -5.298 -8.624 1.00 89.62 96 PHE A CA 1
ATOM 722 C C . PHE A 1 96 ? 6.577 -4.713 -8.312 1.00 89.62 96 PHE A C 1
ATOM 724 O O . PHE A 1 96 ? 5.906 -4.213 -9.212 1.00 89.62 96 PHE A O 1
ATOM 731 N N . VAL A 1 97 ? 6.172 -4.768 -7.051 1.00 92.25 97 VAL A N 1
ATOM 732 C CA . VAL A 1 97 ? 4.947 -4.154 -6.543 1.00 92.25 97 VAL A CA 1
ATOM 733 C C . VAL A 1 97 ? 5.359 -3.080 -5.550 1.00 92.25 97 VAL A C 1
ATOM 735 O O . VAL A 1 97 ? 6.022 -3.374 -4.561 1.00 92.25 97 VAL A O 1
ATOM 738 N N . LEU A 1 98 ? 4.987 -1.835 -5.834 1.00 92.56 98 LEU A N 1
ATOM 739 C CA . LEU A 1 98 ? 5.256 -0.672 -4.999 1.00 92.56 98 LEU A CA 1
ATOM 740 C C . LEU A 1 98 ? 3.949 -0.242 -4.325 1.00 92.56 98 LEU A C 1
ATOM 742 O O . LEU A 1 98 ? 3.016 0.187 -5.008 1.00 92.56 98 LEU A O 1
ATOM 746 N N . ALA A 1 99 ? 3.892 -0.343 -3.000 1.00 92.06 99 ALA A N 1
ATOM 747 C CA . ALA A 1 99 ? 2.746 0.021 -2.170 1.00 92.06 99 ALA A CA 1
ATOM 748 C C . ALA A 1 99 ? 3.151 1.122 -1.173 1.00 92.06 99 ALA A C 1
ATOM 750 O O . ALA A 1 99 ? 3.495 0.847 -0.027 1.00 92.06 99 ALA A O 1
ATOM 751 N N . MET A 1 100 ? 3.188 2.370 -1.643 1.00 90.12 100 MET A N 1
ATOM 752 C CA . MET A 1 100 ? 3.625 3.529 -0.850 1.00 90.12 100 MET A CA 1
ATOM 753 C C . MET A 1 100 ? 2.401 4.205 -0.216 1.00 90.12 100 MET A C 1
ATOM 755 O O . MET A 1 100 ? 1.566 4.724 -0.961 1.00 90.12 100 MET A O 1
ATOM 759 N N . GLU A 1 101 ? 2.295 4.174 1.118 1.00 87.44 101 GLU A N 1
ATOM 760 C CA . GLU A 1 101 ? 1.128 4.631 1.902 1.00 87.44 101 GLU A CA 1
ATOM 761 C C . GLU A 1 101 ? -0.185 4.000 1.421 1.00 87.44 101 GLU A C 1
ATOM 763 O O . GLU A 1 101 ? -1.127 4.676 0.988 1.00 87.44 101 GLU A O 1
ATOM 768 N N . VAL A 1 102 ? -0.200 2.671 1.385 1.00 91.81 102 VAL A N 1
ATOM 769 C CA . VAL A 1 102 ? -1.379 1.897 0.983 1.00 91.81 102 VAL A CA 1
ATOM 770 C C . VAL A 1 102 ? -1.927 1.112 2.165 1.00 91.81 102 VAL A C 1
ATOM 772 O O . VAL A 1 102 ? -3.145 1.007 2.288 1.00 91.81 102 VAL A O 1
ATOM 775 N N . LEU A 1 103 ? -1.056 0.548 3.003 1.00 93.19 103 LEU A N 1
ATOM 776 C CA . LEU A 1 103 ? -1.420 -0.439 4.018 1.00 93.19 103 LEU A CA 1
ATOM 777 C C . LEU A 1 103 ? -2.167 0.210 5.187 1.00 93.19 103 LEU A C 1
ATOM 779 O O . LEU A 1 103 ? -3.153 -0.358 5.657 1.00 93.19 103 LEU A O 1
ATOM 783 N N . ASP A 1 104 ? -1.768 1.416 5.585 1.00 89.19 104 ASP A N 1
ATOM 784 C CA . ASP A 1 104 ? -2.433 2.253 6.592 1.00 89.19 104 ASP A CA 1
ATOM 785 C C . ASP A 1 104 ? -3.899 2.569 6.271 1.00 89.19 104 ASP A C 1
ATOM 787 O O . ASP A 1 104 ? -4.696 2.794 7.181 1.00 89.19 104 ASP A O 1
ATOM 791 N N . ASN A 1 105 ? -4.272 2.569 4.990 1.00 90.00 105 ASN A N 1
ATOM 792 C CA . ASN A 1 105 ? -5.632 2.850 4.524 1.00 90.00 105 ASN A CA 1
ATOM 793 C C . ASN A 1 105 ? -6.473 1.592 4.297 1.00 90.00 105 ASN A C 1
ATOM 795 O O . ASN A 1 105 ? -7.671 1.692 4.011 1.00 90.00 105 ASN A O 1
ATOM 799 N N . LEU A 1 106 ? -5.867 0.405 4.373 1.00 93.06 106 LEU A N 1
ATOM 800 C CA . LEU A 1 106 ? -6.599 -0.842 4.216 1.00 93.06 106 LEU A CA 1
ATOM 801 C C . LEU A 1 106 ? -7.464 -1.102 5.453 1.00 93.06 106 LEU A C 1
ATOM 803 O O . LEU A 1 106 ? -7.072 -0.868 6.596 1.00 93.06 106 LEU A O 1
ATOM 807 N N . ALA A 1 107 ? -8.678 -1.598 5.213 1.00 93.56 107 ALA A N 1
ATOM 808 C CA . ALA A 1 107 ? -9.631 -1.869 6.279 1.00 93.56 107 ALA A CA 1
ATOM 809 C C . ALA A 1 107 ? -9.087 -2.906 7.275 1.00 93.56 107 ALA A C 1
ATOM 811 O O . ALA A 1 107 ? -8.499 -3.919 6.883 1.00 93.56 107 ALA A O 1
ATOM 812 N N . HIS A 1 108 ? -9.340 -2.650 8.558 1.00 96.38 108 HIS A N 1
ATOM 813 C CA . HIS A 1 108 ? -9.048 -3.575 9.643 1.00 96.38 108 HIS A CA 1
ATOM 814 C C . HIS A 1 108 ? -10.337 -4.048 10.313 1.00 96.38 108 HIS A C 1
ATOM 816 O O . HIS A 1 108 ? -11.249 -3.252 10.556 1.00 96.38 108 HIS A O 1
ATOM 822 N N . ASP A 1 109 ? -10.378 -5.324 10.684 1.00 97.38 109 ASP A N 1
ATOM 823 C CA . ASP A 1 109 ? -11.471 -5.890 11.469 1.00 97.38 109 ASP A CA 1
ATOM 824 C C . ASP A 1 109 ? -11.183 -5.757 12.968 1.00 97.38 109 ASP A C 1
ATOM 826 O O . ASP A 1 109 ? -10.106 -6.113 13.449 1.00 97.38 109 ASP A O 1
ATOM 830 N N . LEU A 1 110 ? -12.160 -5.265 13.733 1.00 96.75 110 LEU A N 1
ATOM 831 C CA . LEU A 1 110 ? -12.058 -5.162 15.187 1.00 96.75 110 LEU A CA 1
ATOM 832 C C . LEU A 1 110 ? -12.464 -6.480 15.852 1.00 96.75 110 LEU A C 1
ATOM 834 O O . LEU A 1 110 ? -13.634 -6.864 15.842 1.00 96.75 110 LEU A O 1
ATOM 838 N N . VAL A 1 111 ? -11.518 -7.116 16.537 1.00 95.62 111 VAL A N 1
ATOM 839 C CA . VAL A 1 111 ? -11.775 -8.280 17.389 1.00 95.62 111 VAL A CA 1
ATOM 840 C C . VAL A 1 111 ? -11.723 -7.862 18.851 1.00 95.62 111 VAL A C 1
ATOM 842 O O . VAL A 1 111 ? -10.781 -7.206 19.297 1.00 95.62 111 VAL A O 1
ATOM 845 N N . THR A 1 112 ? -12.733 -8.269 19.626 1.00 94.25 112 THR A N 1
ATOM 846 C CA . THR A 1 112 ? -12.767 -8.023 21.073 1.00 94.25 112 THR A CA 1
ATOM 847 C C . THR A 1 112 ? -12.854 -9.321 21.858 1.00 94.25 112 THR A C 1
ATOM 849 O O . THR A 1 112 ? -13.727 -10.147 21.593 1.00 94.25 112 THR A O 1
ATOM 852 N N . ARG A 1 113 ? -11.995 -9.480 22.870 1.00 91.81 113 ARG A N 1
ATOM 853 C CA . ARG A 1 113 ? -12.090 -10.565 23.855 1.00 91.81 113 ARG A CA 1
ATOM 854 C C . ARG A 1 113 ? -12.613 -9.998 25.169 1.00 91.81 113 ARG A C 1
ATOM 856 O O . ARG A 1 113 ? -12.111 -8.982 25.649 1.00 91.81 113 ARG A O 1
ATOM 863 N N . ARG A 1 114 ? -13.616 -10.654 25.755 1.00 90.00 114 ARG A N 1
ATOM 864 C CA . ARG A 1 114 ? -14.188 -10.304 27.066 1.00 90.00 114 ARG A CA 1
ATOM 865 C C . ARG A 1 114 ? -13.913 -11.417 28.071 1.00 90.00 114 ARG A C 1
ATOM 867 O O . ARG A 1 114 ? -13.849 -12.581 27.689 1.00 90.00 114 ARG A O 1
ATOM 874 N N . GLY A 1 115 ? -13.752 -11.054 29.337 1.00 85.62 115 GLY A N 1
ATOM 875 C CA . GLY A 1 115 ? -13.411 -11.970 30.423 1.00 85.62 115 GLY A CA 1
ATOM 876 C C . GLY A 1 115 ? -13.933 -11.419 31.745 1.00 85.62 115 GLY A C 1
ATOM 877 O O . GLY A 1 115 ? -13.622 -10.290 32.118 1.00 85.62 115 GLY A O 1
ATOM 878 N N . GLY A 1 116 ? -14.774 -12.188 32.435 1.00 81.19 116 GLY A N 1
ATOM 879 C CA . GLY A 1 116 ? -15.501 -11.691 33.607 1.00 81.19 116 GLY A CA 1
ATOM 880 C C . GLY A 1 116 ? -16.356 -10.449 33.303 1.00 81.19 116 GLY A C 1
ATOM 881 O O . GLY A 1 116 ? -16.727 -10.191 32.157 1.00 81.19 116 GLY A O 1
ATOM 882 N N . ALA A 1 117 ? -16.675 -9.671 34.341 1.00 77.75 117 ALA A N 1
ATOM 883 C CA . ALA A 1 117 ? -17.533 -8.489 34.214 1.00 77.75 117 ALA A CA 1
ATOM 884 C C . ALA A 1 117 ? -16.805 -7.234 33.683 1.00 77.75 117 ALA A C 1
ATOM 886 O O . ALA A 1 117 ? -17.450 -6.352 33.119 1.00 77.75 117 ALA A O 1
ATOM 887 N N . THR A 1 118 ? -15.480 -7.133 33.846 1.00 78.38 118 THR A N 1
ATOM 888 C CA . THR A 1 118 ? -14.743 -5.860 33.692 1.00 78.38 118 THR A CA 1
ATOM 889 C C . THR A 1 118 ? -13.612 -5.877 32.663 1.00 78.38 118 THR A C 1
ATOM 891 O O . THR A 1 118 ? -13.212 -4.810 32.199 1.00 78.38 118 THR A O 1
ATOM 894 N N . TRP A 1 119 ? -13.092 -7.040 32.264 1.00 76.19 119 TRP A N 1
ATOM 895 C CA . TRP A 1 119 ? -11.925 -7.110 31.382 1.00 76.19 119 TRP A CA 1
ATOM 896 C C . TRP A 1 119 ? -12.330 -7.166 29.905 1.00 76.19 119 TRP A C 1
ATOM 898 O O . TRP A 1 119 ? -13.172 -7.972 29.489 1.00 76.19 119 TRP A O 1
ATOM 908 N N . ARG A 1 120 ? -11.719 -6.289 29.100 1.00 84.25 120 ARG A N 1
ATOM 909 C CA . ARG A 1 120 ? -11.885 -6.230 27.644 1.00 84.25 120 ARG A CA 1
ATOM 910 C C . ARG A 1 120 ? -10.540 -5.963 26.975 1.00 84.25 120 ARG A C 1
ATOM 912 O O . ARG A 1 120 ? -9.861 -5.006 27.335 1.00 84.25 120 ARG A O 1
ATOM 919 N N . GLN A 1 121 ? -10.198 -6.772 25.980 1.00 90.62 121 GLN A N 1
ATOM 920 C CA . GLN A 1 121 ? -9.113 -6.508 25.034 1.00 90.62 121 GLN A CA 1
ATOM 921 C C . GLN A 1 121 ? -9.689 -6.288 23.639 1.00 90.62 121 GLN A C 1
ATOM 923 O O . GLN A 1 121 ? -10.684 -6.918 23.278 1.00 90.62 121 GLN A O 1
ATOM 928 N N . ALA A 1 122 ? -9.057 -5.402 22.878 1.00 94.75 122 ALA A N 1
ATOM 929 C CA . ALA A 1 122 ? -9.413 -5.067 21.508 1.00 94.75 122 ALA A CA 1
ATOM 930 C C . ALA A 1 122 ? -8.154 -5.113 20.638 1.00 94.75 122 ALA A C 1
ATOM 932 O O . ALA A 1 122 ? -7.095 -4.657 21.075 1.00 94.75 122 ALA A O 1
ATOM 933 N N . ALA A 1 123 ? -8.280 -5.646 19.429 1.00 96.44 123 ALA A N 1
ATOM 934 C CA . ALA A 1 123 ? -7.240 -5.626 18.411 1.00 96.44 123 ALA A CA 1
ATOM 935 C C . ALA A 1 123 ? -7.875 -5.341 17.049 1.00 96.44 123 ALA A C 1
ATOM 937 O O . ALA A 1 123 ? -8.942 -5.877 16.743 1.00 96.44 123 ALA A O 1
ATOM 938 N N . PHE A 1 124 ? -7.219 -4.503 16.258 1.00 97.75 124 PHE A N 1
ATOM 939 C CA . PHE A 1 124 ? -7.590 -4.216 14.880 1.00 97.75 124 PHE A CA 1
ATOM 940 C C . PHE A 1 124 ? -6.688 -5.051 13.974 1.00 97.75 124 PHE A C 1
ATOM 942 O O . PHE A 1 124 ? -5.467 -4.902 13.991 1.00 97.75 124 PHE A O 1
ATOM 949 N N . LEU A 1 125 ? -7.282 -5.989 13.242 1.00 97.69 125 LEU A N 1
ATOM 950 C CA . LEU A 1 125 ? -6.557 -6.964 12.432 1.00 97.69 125 LEU A CA 1
ATOM 951 C C . LEU A 1 125 ? -6.522 -6.512 10.965 1.00 97.69 125 LEU A C 1
ATOM 953 O O . LEU A 1 125 ? -7.588 -6.200 10.435 1.00 97.69 125 LEU A O 1
ATOM 957 N N . PRO A 1 126 ? -5.358 -6.512 10.288 1.00 97.31 126 PRO A N 1
ATOM 958 C CA . PRO A 1 126 ? -5.180 -5.981 8.930 1.00 97.31 126 PRO A CA 1
ATOM 959 C C . PRO A 1 126 ? -5.713 -6.941 7.848 1.00 97.31 126 PRO A C 1
ATOM 961 O O . PRO A 1 126 ? -4.982 -7.415 6.977 1.00 97.31 126 PRO A O 1
ATOM 964 N N . THR A 1 127 ? -7.002 -7.275 7.892 1.00 96.56 127 THR A N 1
ATOM 965 C CA . THR A 1 127 ? -7.596 -8.316 7.037 1.00 96.56 127 THR A CA 1
ATOM 966 C C . THR A 1 127 ? -7.604 -7.943 5.557 1.00 96.56 127 THR A C 1
ATOM 968 O O . THR A 1 127 ? -7.381 -8.806 4.708 1.00 96.56 127 THR A O 1
ATOM 971 N N . ALA A 1 128 ? -7.775 -6.664 5.210 1.00 96.44 128 ALA A N 1
ATOM 972 C CA . ALA A 1 128 ? -7.646 -6.222 3.822 1.00 96.44 128 ALA A CA 1
ATOM 973 C C . ALA A 1 128 ? -6.191 -6.257 3.315 1.00 96.44 128 ALA A C 1
ATOM 975 O O . ALA A 1 128 ? -5.980 -6.497 2.126 1.00 96.44 128 ALA A O 1
ATOM 976 N N . ALA A 1 129 ? -5.192 -6.099 4.194 1.00 97.25 129 ALA A N 1
ATOM 977 C CA . ALA A 1 129 ? -3.789 -6.302 3.828 1.00 97.25 129 ALA A CA 1
ATOM 978 C C . ALA A 1 129 ? -3.502 -7.777 3.520 1.00 97.25 129 ALA A C 1
ATOM 980 O O . ALA A 1 129 ? -2.873 -8.066 2.508 1.00 97.25 129 ALA A O 1
ATOM 981 N N . LEU A 1 130 ? -4.039 -8.714 4.313 1.00 97.12 130 LEU A N 1
ATOM 982 C CA . LEU A 1 130 ? -3.960 -10.144 3.991 1.00 97.12 130 LEU A CA 1
ATOM 983 C C . LEU A 1 130 ? -4.589 -10.445 2.620 1.00 97.12 130 LEU A C 1
ATOM 985 O O . LEU A 1 130 ? -3.957 -11.074 1.781 1.00 97.12 130 LEU A O 1
ATOM 989 N N . ARG A 1 131 ? -5.779 -9.903 2.332 1.00 96.75 131 ARG A N 1
ATOM 990 C CA . ARG A 1 131 ? -6.434 -10.085 1.021 1.00 96.75 131 ARG A CA 1
ATOM 991 C C . ARG A 1 131 ? -5.631 -9.505 -0.145 1.00 96.75 131 ARG A C 1
ATOM 993 O O . ARG A 1 131 ? -5.662 -10.058 -1.247 1.00 96.75 131 ARG A O 1
ATOM 1000 N N . LEU A 1 132 ? -4.932 -8.389 0.074 1.00 96.25 132 LEU A N 1
ATOM 1001 C CA . LEU A 1 132 ? -3.980 -7.859 -0.898 1.00 96.25 132 LEU A CA 1
ATOM 1002 C C . LEU A 1 132 ? -2.851 -8.867 -1.136 1.00 96.25 132 LEU A C 1
ATOM 1004 O O . LEU A 1 132 ? -2.591 -9.205 -2.285 1.00 96.25 132 LEU A O 1
ATOM 1008 N N . LEU A 1 133 ? -2.223 -9.377 -0.077 1.00 95.94 133 LEU A N 1
ATOM 1009 C CA . LEU A 1 133 ? -1.137 -10.358 -0.169 1.00 95.94 133 LEU A CA 1
ATOM 1010 C C . LEU A 1 133 ? -1.576 -11.642 -0.887 1.00 95.94 133 LEU A C 1
ATOM 1012 O O . LEU A 1 133 ? -0.894 -12.077 -1.815 1.00 95.94 133 LEU A O 1
ATOM 1016 N N . ASP A 1 134 ? -2.748 -12.184 -0.550 1.00 95.62 134 ASP A N 1
ATOM 1017 C CA . ASP A 1 134 ? -3.351 -13.328 -1.246 1.00 95.62 134 ASP A CA 1
ATOM 1018 C C . ASP A 1 134 ? -3.516 -13.042 -2.745 1.00 95.62 134 ASP A C 1
ATOM 1020 O O . ASP A 1 134 ? -3.157 -13.858 -3.597 1.00 95.62 134 ASP A O 1
ATOM 1024 N N . THR A 1 135 ? -4.012 -11.847 -3.081 1.00 94.50 135 THR A N 1
ATOM 1025 C CA . THR A 1 135 ? -4.184 -11.410 -4.471 1.00 94.50 135 THR A CA 1
ATOM 1026 C C . THR A 1 135 ? -2.843 -11.315 -5.198 1.00 94.50 135 THR A C 1
ATOM 1028 O O . THR A 1 135 ? -2.725 -11.795 -6.328 1.00 94.50 135 THR A O 1
ATOM 1031 N N . LEU A 1 136 ? -1.812 -10.750 -4.563 1.00 93.25 136 LEU A N 1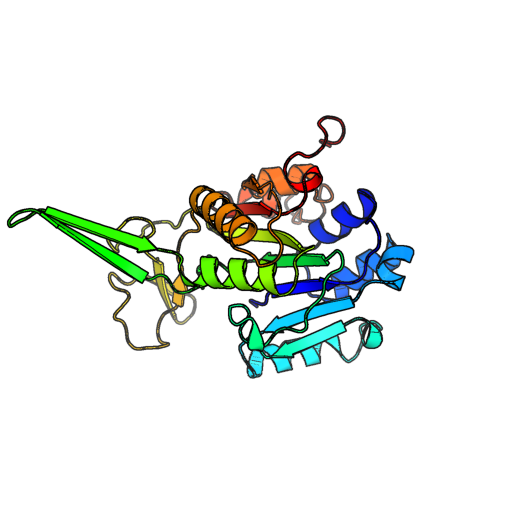
ATOM 1032 C CA . LEU A 1 136 ? -0.472 -10.659 -5.143 1.00 93.25 136 LEU A CA 1
ATOM 1033 C C . LEU A 1 136 ? 0.137 -12.049 -5.363 1.00 93.25 136 LEU A C 1
ATOM 1035 O O . LEU A 1 136 ? 0.709 -12.299 -6.421 1.00 93.25 136 LEU A O 1
ATOM 1039 N N . HIS A 1 137 ? -0.016 -12.983 -4.425 1.00 93.00 137 HIS A N 1
ATOM 1040 C CA . HIS A 1 137 ? 0.486 -14.347 -4.593 1.00 93.00 137 HIS A CA 1
ATOM 1041 C C . HIS A 1 137 ? -0.273 -15.146 -5.656 1.00 93.00 137 HIS A C 1
ATOM 1043 O O . HIS A 1 137 ? 0.345 -15.912 -6.400 1.00 93.00 137 HIS A O 1
ATOM 1049 N N . ALA A 1 138 ? -1.588 -14.954 -5.765 1.00 92.19 138 ALA A N 1
ATOM 1050 C CA . ALA A 1 138 ? -2.405 -15.615 -6.774 1.00 92.19 138 ALA A CA 1
ATOM 1051 C C . ALA A 1 138 ? -2.120 -15.081 -8.186 1.00 92.19 138 ALA A C 1
ATOM 1053 O O . ALA A 1 138 ? -1.938 -15.858 -9.126 1.00 92.19 138 ALA A O 1
ATOM 1054 N N . MET A 1 139 ? -2.063 -13.757 -8.336 1.00 91.62 139 MET A N 1
ATOM 1055 C CA . MET A 1 139 ? -2.078 -13.104 -9.647 1.00 91.62 139 MET A CA 1
ATOM 1056 C C . MET A 1 139 ? -0.688 -12.699 -10.127 1.00 91.62 139 MET A C 1
ATOM 1058 O O . MET A 1 139 ? -0.443 -12.682 -11.334 1.00 91.62 139 MET A O 1
ATOM 1062 N N . LEU A 1 140 ? 0.237 -12.436 -9.205 1.00 90.94 140 LEU A N 1
ATOM 1063 C CA . LEU A 1 140 ? 1.616 -12.028 -9.466 1.00 90.94 140 LEU A CA 1
ATOM 1064 C C . LEU A 1 140 ? 2.608 -12.942 -8.715 1.00 90.94 140 LEU A C 1
ATOM 1066 O O . LEU A 1 140 ? 3.400 -12.464 -7.906 1.00 90.94 140 LEU A O 1
ATOM 1070 N N . PRO A 1 141 ? 2.628 -14.267 -8.936 1.00 89.25 141 PRO A N 1
ATOM 1071 C CA . PRO A 1 141 ? 3.406 -15.198 -8.106 1.00 89.25 141 PRO A CA 1
ATOM 1072 C C . PRO A 1 141 ? 4.931 -14.959 -8.111 1.00 89.25 141 PRO A C 1
ATOM 1074 O O . PRO A 1 141 ? 5.648 -15.551 -7.304 1.00 89.25 141 PRO A O 1
ATOM 1077 N N . GLY A 1 142 ? 5.452 -14.149 -9.041 1.00 86.88 142 GLY A N 1
ATOM 1078 C CA . GLY A 1 142 ? 6.852 -13.713 -9.112 1.00 86.88 142 GLY A CA 1
ATOM 1079 C C . GLY A 1 142 ? 7.112 -12.306 -8.562 1.00 86.88 142 GLY A C 1
ATOM 1080 O O . GLY A 1 142 ? 8.109 -11.698 -8.955 1.00 86.88 142 GLY A O 1
ATOM 1081 N N . HIS A 1 143 ? 6.212 -11.755 -7.742 1.00 90.69 143 HIS A N 1
ATOM 1082 C CA . HIS A 1 143 ? 6.348 -10.394 -7.242 1.00 90.69 143 HIS A CA 1
ATOM 1083 C C . HIS A 1 143 ? 7.441 -10.249 -6.177 1.00 90.69 143 HIS A C 1
ATOM 1085 O O . HIS A 1 143 ? 7.575 -11.070 -5.275 1.00 90.69 143 HIS A O 1
ATOM 1091 N N . ALA A 1 144 ? 8.171 -9.142 -6.262 1.00 91.88 144 ALA A N 1
ATOM 1092 C CA . ALA A 1 144 ? 8.883 -8.539 -5.150 1.00 91.88 144 ALA A CA 1
ATOM 1093 C C . ALA A 1 144 ? 8.047 -7.362 -4.628 1.00 91.88 144 ALA A C 1
ATOM 1095 O O . ALA A 1 144 ? 7.682 -6.476 -5.406 1.00 91.88 144 ALA A O 1
ATOM 1096 N N . LEU A 1 145 ? 7.725 -7.359 -3.338 1.00 92.69 145 LEU A N 1
ATOM 1097 C CA . LEU A 1 145 ? 6.920 -6.326 -2.692 1.00 92.69 145 LEU A CA 1
ATOM 1098 C C . LEU A 1 145 ? 7.822 -5.314 -1.981 1.00 92.69 145 LEU A C 1
ATOM 1100 O O . LEU A 1 145 ? 8.589 -5.674 -1.091 1.00 92.69 145 LEU A O 1
ATOM 1104 N N . LEU A 1 146 ? 7.676 -4.046 -2.355 1.00 93.75 146 LEU A N 1
ATOM 1105 C CA . LEU A 1 146 ? 8.183 -2.895 -1.622 1.00 93.75 146 LEU A CA 1
ATOM 1106 C C . LEU A 1 146 ? 6.979 -2.114 -1.093 1.00 93.75 146 LEU A C 1
ATOM 1108 O O . LEU A 1 146 ? 6.244 -1.512 -1.880 1.00 93.75 146 LEU A O 1
ATOM 1112 N N . ALA A 1 147 ? 6.769 -2.113 0.219 1.00 94.56 147 ALA A N 1
ATOM 1113 C CA . ALA A 1 147 ? 5.705 -1.332 0.844 1.00 94.56 147 ALA A CA 1
ATOM 1114 C C . ALA A 1 147 ? 6.294 -0.371 1.872 1.00 94.56 147 ALA A C 1
ATOM 1116 O O . ALA A 1 147 ? 7.184 -0.758 2.615 1.00 94.56 147 ALA A O 1
ATOM 1117 N N . ALA A 1 148 ? 5.829 0.870 1.913 1.00 93.62 148 ALA A N 1
ATOM 1118 C CA . ALA A 1 148 ? 6.322 1.873 2.850 1.00 93.62 148 ALA A CA 1
ATOM 1119 C C . ALA A 1 148 ? 5.132 2.526 3.531 1.00 93.62 148 ALA A C 1
ATOM 1121 O O . ALA A 1 148 ? 4.207 2.962 2.843 1.00 93.62 148 ALA A O 1
ATOM 1122 N N . ASP A 1 149 ? 5.150 2.553 4.859 1.00 94.38 149 ASP A N 1
ATOM 1123 C CA . ASP A 1 149 ? 4.020 3.037 5.642 1.00 94.38 149 ASP A CA 1
ATOM 1124 C C . ASP A 1 149 ? 4.419 3.441 7.067 1.00 94.38 149 ASP A C 1
ATOM 1126 O O . ASP A 1 149 ? 5.541 3.175 7.518 1.00 94.38 149 ASP A O 1
ATOM 1130 N N . PHE A 1 150 ? 3.492 4.073 7.784 1.00 91.25 150 PHE A N 1
ATOM 1131 C CA . PHE A 1 150 ? 3.658 4.393 9.197 1.00 91.25 150 PHE A CA 1
ATOM 1132 C C . PHE A 1 150 ? 3.670 3.112 10.038 1.00 91.25 150 PHE A C 1
ATOM 1134 O O . PHE A 1 150 ? 2.689 2.375 10.070 1.00 91.25 150 PHE A O 1
ATOM 1141 N N . ASP A 1 151 ? 4.761 2.859 10.761 1.00 92.56 151 ASP A N 1
ATOM 1142 C CA . ASP A 1 151 ? 4.841 1.774 11.755 1.00 92.56 151 ASP A CA 1
ATOM 1143 C C . ASP A 1 151 ? 4.277 2.181 13.121 1.00 92.56 151 ASP A C 1
ATOM 1145 O O . ASP A 1 151 ? 4.017 1.342 13.984 1.00 92.56 151 ASP A O 1
ATOM 1149 N N . SER A 1 152 ? 4.084 3.481 13.325 1.00 90.38 152 SER A N 1
ATOM 1150 C CA . SER A 1 152 ? 3.546 4.042 14.554 1.00 90.38 152 SER A CA 1
ATOM 1151 C C . SER A 1 152 ? 2.838 5.368 14.285 1.00 90.38 152 SER A C 1
ATOM 1153 O O . SER A 1 152 ? 3.271 6.189 13.472 1.00 90.38 152 SER A O 1
ATOM 1155 N N . LEU A 1 153 ? 1.728 5.578 14.994 1.00 88.00 153 LEU A N 1
ATOM 1156 C CA . LEU A 1 153 ? 0.926 6.797 14.928 1.00 88.00 153 LEU A CA 1
ATOM 1157 C C . LEU A 1 153 ? 0.969 7.502 16.292 1.00 88.00 153 LEU A C 1
ATOM 1159 O O . LEU A 1 153 ? 0.766 6.839 17.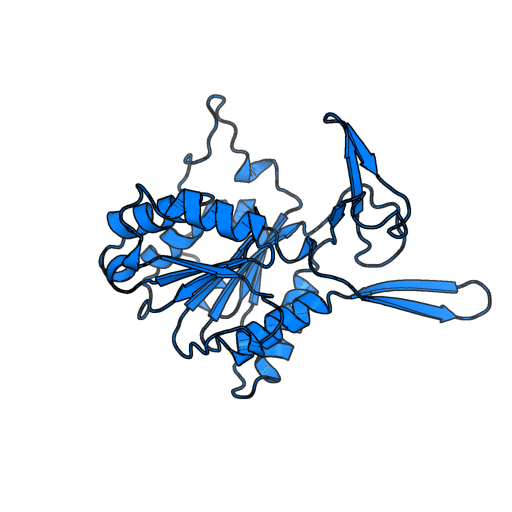316 1.00 88.00 153 LEU A O 1
ATOM 1163 N N . PRO A 1 154 ? 1.249 8.815 16.341 1.00 80.88 154 PRO A N 1
ATOM 1164 C CA . PRO A 1 154 ? 1.252 9.560 17.592 1.00 80.88 154 PRO A CA 1
ATOM 1165 C C . PRO A 1 154 ? -0.173 9.716 18.142 1.00 80.88 154 PRO A C 1
ATOM 1167 O O . PRO A 1 154 ? -1.139 9.768 17.389 1.00 80.88 154 PRO A O 1
ATOM 1170 N N . GLU A 1 155 ? -0.287 9.803 19.470 1.00 80.44 155 GLU A N 1
ATOM 1171 C CA . GLU A 1 155 ? -1.478 10.322 20.170 1.00 80.44 155 GLU A CA 1
ATOM 1172 C C . GLU A 1 155 ? -2.819 9.607 19.873 1.00 80.44 155 GLU A C 1
ATOM 1174 O O . GLU A 1 155 ? -3.900 10.165 20.062 1.00 80.44 155 GLU A O 1
ATOM 1179 N N . VAL A 1 156 ? -2.779 8.321 19.498 1.00 87.38 156 VAL A N 1
ATOM 1180 C CA . VAL A 1 156 ? -3.988 7.514 19.257 1.00 87.38 156 VAL A CA 1
ATOM 1181 C C . VAL A 1 156 ? -4.812 7.346 20.540 1.00 87.38 156 VAL A C 1
ATOM 1183 O O . VAL A 1 156 ? -4.419 6.660 21.485 1.00 87.38 156 VAL A O 1
ATOM 1186 N N . SER A 1 157 ? -6.003 7.949 20.559 1.00 91.00 157 SER A N 1
ATOM 1187 C CA . SER A 1 157 ? -6.931 7.908 21.701 1.00 91.00 157 SER A CA 1
ATOM 1188 C C . SER A 1 157 ? -7.848 6.676 21.717 1.00 91.00 157 SER A C 1
ATOM 1190 O O . SER A 1 157 ? -8.380 6.295 22.768 1.00 91.00 157 SER A O 1
ATOM 1192 N N . ILE A 1 158 ? -8.032 6.027 20.563 1.00 94.94 158 ILE A N 1
ATOM 1193 C CA . ILE A 1 158 ? -8.843 4.816 20.421 1.00 94.94 158 ILE A CA 1
ATOM 1194 C C . ILE A 1 158 ? -8.102 3.640 21.064 1.00 94.94 158 ILE A C 1
ATOM 1196 O O . ILE A 1 158 ? -6.931 3.389 20.801 1.00 94.94 158 ILE A O 1
ATOM 1200 N N . ARG A 1 159 ? -8.795 2.884 21.922 1.00 93.38 159 ARG A N 1
ATOM 1201 C CA . ARG A 1 159 ? -8.193 1.744 22.624 1.00 93.38 159 ARG A CA 1
ATOM 1202 C C . ARG A 1 159 ? -8.150 0.500 21.742 1.00 93.38 159 ARG A C 1
ATOM 1204 O O . ARG A 1 159 ? -9.175 0.083 21.208 1.00 93.38 159 ARG A O 1
ATOM 1211 N N . GLY A 1 160 ? -7.001 -0.161 21.724 1.00 94.44 160 GLY A N 1
ATOM 1212 C CA . GLY A 1 160 ? -6.812 -1.471 21.110 1.00 94.44 160 GLY A CA 1
ATOM 1213 C C . GLY A 1 160 ? -5.412 -1.611 20.529 1.00 94.44 160 GLY A C 1
ATOM 1214 O O . GLY A 1 160 ? -4.747 -0.616 20.259 1.00 94.44 160 GLY A O 1
ATOM 1215 N N . VAL A 1 161 ? -4.963 -2.849 20.347 1.00 95.12 161 VAL A N 1
ATOM 1216 C CA . VAL A 1 161 ? -3.745 -3.125 19.576 1.00 95.12 161 VAL A CA 1
ATOM 1217 C C . VAL A 1 161 ? -3.993 -2.706 18.127 1.00 95.12 161 VAL A C 1
ATOM 1219 O O . VAL A 1 161 ? -5.045 -3.040 17.578 1.00 95.12 161 VAL A O 1
ATOM 1222 N N . ASN A 1 162 ? -3.046 -1.969 17.543 1.00 95.81 162 ASN A N 1
ATOM 1223 C CA . ASN A 1 162 ? -3.113 -1.414 16.185 1.00 95.81 162 ASN A CA 1
ATOM 1224 C C . ASN A 1 162 ? -4.340 -0.521 15.937 1.00 95.81 162 ASN A C 1
ATOM 1226 O O . ASN A 1 162 ? -4.878 -0.481 14.836 1.00 95.81 162 ASN A O 1
ATOM 1230 N N . ALA A 1 163 ? -4.818 0.177 16.971 1.00 96.38 163 ALA A N 1
ATOM 1231 C CA . ALA A 1 163 ? -5.943 1.094 16.834 1.00 96.38 163 ALA A CA 1
ATOM 1232 C C . ALA A 1 163 ? -5.652 2.231 15.836 1.00 96.38 163 ALA A C 1
ATOM 1234 O O . ALA A 1 163 ? -4.509 2.688 15.750 1.00 96.38 163 ALA A O 1
ATOM 1235 N N . PRO A 1 164 ? -6.674 2.708 15.103 1.00 96.00 164 PRO A N 1
ATOM 1236 C CA . PRO A 1 164 ? -6.478 3.738 14.100 1.00 96.00 164 PRO A CA 1
ATOM 1237 C C . PRO A 1 164 ? -6.362 5.133 14.711 1.00 96.00 164 PRO A C 1
ATOM 1239 O O . PRO A 1 164 ? -7.002 5.440 15.720 1.00 96.00 164 PRO A O 1
ATOM 1242 N N . LEU A 1 165 ? -5.644 6.009 14.013 1.00 93.12 165 LEU A N 1
ATOM 1243 C CA . LEU A 1 165 ? -5.826 7.450 14.117 1.00 93.12 165 LEU A CA 1
ATOM 1244 C C . LEU A 1 165 ? -7.003 7.862 13.227 1.00 93.12 165 LEU A C 1
ATOM 1246 O O . LEU A 1 165 ? -7.065 7.490 12.055 1.00 93.12 165 LEU A O 1
ATOM 1250 N N . VAL A 1 166 ? -7.937 8.631 13.784 1.00 93.50 166 VAL A N 1
ATOM 1251 C CA . VAL A 1 166 ? -9.099 9.156 13.059 1.00 93.50 166 VAL A CA 1
ATOM 1252 C C . VAL A 1 166 ? -9.039 10.667 13.129 1.00 93.50 166 VAL A C 1
ATOM 1254 O O . VAL A 1 166 ? -9.091 11.217 14.228 1.00 93.50 166 VAL A O 1
ATOM 1257 N N . ALA A 1 167 ? -8.949 11.340 11.985 1.00 88.19 167 ALA A N 1
ATOM 1258 C CA . ALA A 1 167 ? -8.709 12.777 11.947 1.00 88.19 167 ALA A CA 1
ATOM 1259 C C . ALA A 1 167 ? -9.510 13.485 10.846 1.00 88.19 167 ALA A C 1
ATOM 1261 O O . ALA A 1 167 ? -9.709 12.972 9.748 1.00 88.19 167 ALA A O 1
ATOM 1262 N N . THR A 1 168 ? -9.969 14.699 11.147 1.00 88.38 168 THR A N 1
ATOM 1263 C CA . THR A 1 168 ? -10.524 15.646 10.167 1.00 88.38 168 THR A CA 1
ATOM 1264 C C . THR A 1 168 ? -9.538 16.781 9.955 1.00 88.38 168 THR A C 1
ATOM 1266 O O . THR A 1 168 ? -9.125 17.403 10.937 1.00 88.38 168 THR A O 1
ATOM 1269 N N . THR A 1 169 ? -9.241 17.123 8.703 1.00 81.38 169 THR A N 1
ATOM 1270 C CA . THR A 1 169 ? -8.486 18.336 8.370 1.00 81.38 169 THR A CA 1
ATOM 1271 C C . THR A 1 169 ? -9.421 19.394 7.788 1.00 81.38 169 THR A C 1
ATOM 1273 O O . THR A 1 169 ? -9.943 19.250 6.685 1.00 81.38 169 THR A O 1
ATOM 1276 N N . GLU A 1 170 ? -9.610 20.495 8.514 1.00 83.50 170 GLU A N 1
ATOM 1277 C CA . GLU A 1 170 ? -10.418 21.640 8.086 1.00 83.50 170 GLU A CA 1
ATOM 1278 C C . GLU A 1 170 ? -9.560 22.908 8.076 1.00 83.50 170 GLU A C 1
ATOM 1280 O O . GLU A 1 170 ? -8.989 23.299 9.093 1.00 83.50 170 GLU A O 1
ATOM 1285 N N . LYS A 1 171 ? -9.470 23.579 6.918 1.00 79.12 171 LYS A N 1
ATOM 1286 C CA . LYS A 1 171 ? -8.729 24.850 6.746 1.00 79.12 171 LYS A CA 1
ATOM 1287 C C . LYS A 1 171 ? -7.277 24.805 7.263 1.00 79.12 171 LYS A C 1
ATOM 1289 O O . LYS A 1 171 ? -6.772 25.797 7.777 1.00 79.12 171 LYS A O 1
ATOM 1294 N N . GLY A 1 172 ? -6.614 23.656 7.122 1.00 77.62 172 GLY A N 1
ATOM 1295 C CA . GLY A 1 172 ? -5.230 23.451 7.564 1.00 77.62 172 GLY A CA 1
ATOM 1296 C C . GLY A 1 172 ? -5.063 23.145 9.056 1.00 77.62 172 GLY A C 1
ATOM 1297 O O . GLY A 1 172 ? -3.931 23.017 9.507 1.00 77.62 172 GLY A O 1
ATOM 1298 N N . SER A 1 173 ? -6.157 23.006 9.812 1.00 77.19 173 SER A N 1
ATOM 1299 C CA . SER A 1 173 ? -6.138 22.509 11.190 1.00 77.19 173 SER A CA 1
ATOM 1300 C C . SER A 1 173 ? -6.617 21.061 11.232 1.00 77.19 173 SER A C 1
ATOM 1302 O O . SER A 1 173 ? -7.645 20.729 10.635 1.00 77.19 173 SER A O 1
ATOM 1304 N N . THR A 1 174 ? -5.874 20.208 11.934 1.00 83.75 174 THR A N 1
ATOM 1305 C CA . THR A 1 174 ? -6.220 18.799 12.141 1.00 83.75 174 THR A CA 1
ATOM 1306 C C . THR A 1 174 ? -6.877 18.630 13.504 1.00 83.75 174 THR A C 1
ATOM 1308 O O . THR A 1 174 ? -6.413 19.177 14.504 1.00 83.75 174 THR A O 1
ATOM 1311 N N . ARG A 1 175 ? -7.982 17.884 13.540 1.00 88.62 175 ARG A N 1
ATOM 1312 C CA . ARG A 1 175 ? -8.682 17.495 14.765 1.00 88.62 175 ARG A CA 1
ATOM 1313 C C . ARG A 1 175 ? -8.827 15.983 14.806 1.00 88.62 175 ARG A C 1
ATOM 1315 O O . ARG A 1 175 ? -9.451 15.412 13.910 1.00 88.62 175 ARG A O 1
ATOM 1322 N N . ASP A 1 176 ? -8.341 15.393 15.888 1.00 91.12 176 ASP A N 1
ATOM 1323 C CA . ASP A 1 176 ? -8.435 13.959 16.133 1.00 91.12 176 ASP A CA 1
ATOM 1324 C C . ASP A 1 176 ? -9.763 13.591 16.797 1.00 91.12 176 ASP A C 1
ATOM 1326 O O . ASP A 1 176 ? -10.341 14.355 17.579 1.00 91.12 176 ASP A O 1
ATOM 1330 N N . HIS A 1 177 ? -10.249 12.392 16.492 1.00 91.69 177 HIS A N 1
ATOM 1331 C CA . HIS A 1 177 ? -11.507 11.853 16.996 1.00 91.69 177 HIS A CA 1
ATOM 1332 C C . HIS A 1 177 ? -11.250 10.649 17.898 1.00 91.69 177 HIS A C 1
ATOM 1334 O O . HIS A 1 177 ? -10.474 9.755 17.572 1.00 91.69 177 HIS A O 1
ATOM 1340 N N . GLY A 1 178 ? -11.982 10.573 19.011 1.00 94.75 178 GLY A N 1
ATOM 1341 C CA . GLY A 1 178 ? -11.919 9.441 19.947 1.00 94.75 178 GLY A CA 1
ATOM 1342 C C . GLY A 1 178 ? -12.653 8.177 19.487 1.00 94.75 178 GLY A C 1
ATOM 1343 O O . GLY A 1 178 ? -12.834 7.249 20.274 1.00 94.75 178 GLY A O 1
ATOM 1344 N N . THR A 1 179 ? -13.152 8.149 18.249 1.00 94.56 179 THR A N 1
ATOM 1345 C CA . THR A 1 179 ? -13.922 7.036 17.686 1.00 94.56 179 THR A CA 1
ATOM 1346 C C . THR A 1 179 ? -13.855 7.044 16.162 1.00 94.56 179 THR A C 1
ATOM 1348 O O . THR A 1 179 ? -13.839 8.105 15.546 1.00 94.56 179 THR A O 1
ATOM 1351 N N . TYR A 1 180 ? -13.882 5.860 15.550 1.00 93.00 180 TYR A N 1
ATOM 1352 C CA . TYR A 1 180 ? -14.040 5.684 14.100 1.00 93.00 180 TYR A CA 1
ATOM 1353 C C . TYR A 1 180 ? -15.510 5.750 13.648 1.00 93.00 180 TYR A C 1
ATOM 1355 O O . TYR A 1 180 ? -15.792 5.740 12.454 1.00 93.00 180 TYR A O 1
ATOM 1363 N N . LEU A 1 181 ? -16.465 5.835 14.584 1.00 95.44 181 LEU A N 1
ATOM 1364 C CA . LEU A 1 181 ? -17.908 5.936 14.311 1.00 95.44 181 LEU A CA 1
ATOM 1365 C C . LEU A 1 181 ? -18.354 7.380 14.020 1.00 95.44 181 LEU A C 1
ATOM 1367 O O . LEU A 1 181 ? -19.401 7.831 14.486 1.00 95.44 181 LEU A O 1
ATOM 1371 N N . VAL A 1 182 ? -17.535 8.118 13.278 1.00 93.44 182 VAL A N 1
ATOM 1372 C CA . VAL A 1 182 ? -17.870 9.447 12.753 1.00 93.44 182 VAL A CA 1
ATOM 1373 C C . VAL A 1 182 ? -18.685 9.309 11.458 1.00 93.44 182 VAL A C 1
ATOM 1375 O O . VAL A 1 182 ? -18.698 8.230 10.856 1.00 93.44 182 VAL A O 1
ATOM 1378 N N . PRO A 1 183 ? -19.399 10.357 11.004 1.00 94.75 183 PRO A N 1
ATOM 1379 C CA . PRO A 1 183 ? -20.136 10.288 9.749 1.00 94.75 183 PRO A CA 1
ATOM 1380 C C . PRO A 1 183 ? -19.241 9.848 8.580 1.00 94.75 183 PRO A C 1
ATOM 1382 O O . PRO A 1 183 ? -18.092 10.261 8.436 1.00 94.75 183 PRO A O 1
ATOM 1385 N N . ARG A 1 184 ? -19.761 8.959 7.730 1.00 92.44 184 ARG A N 1
ATOM 1386 C CA . ARG A 1 184 ? -18.973 8.365 6.645 1.00 92.44 184 ARG A CA 1
ATOM 1387 C C . ARG A 1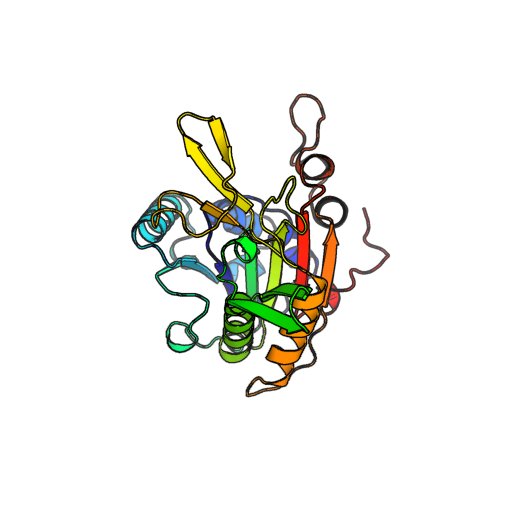 184 ? -18.412 9.449 5.721 1.00 92.44 184 ARG A C 1
ATOM 1389 O O . ARG A 1 184 ? -19.164 10.262 5.194 1.00 92.44 184 ARG A O 1
ATOM 1396 N N . GLY A 1 185 ? -17.107 9.379 5.466 1.00 87.31 185 GLY A N 1
ATOM 1397 C CA . GLY A 1 185 ? -16.413 10.276 4.542 1.00 87.31 185 GLY A CA 1
ATOM 1398 C C . GLY A 1 185 ? -16.112 11.661 5.109 1.00 87.31 185 GLY A C 1
ATOM 1399 O O . GLY A 1 185 ? -15.671 12.517 4.351 1.00 87.31 185 GLY A O 1
ATOM 1400 N N . THR A 1 186 ? -16.346 11.900 6.406 1.00 89.19 186 THR A N 1
ATOM 1401 C CA . THR A 1 186 ? -15.981 13.180 7.032 1.00 89.19 186 THR A CA 1
ATOM 1402 C C . THR A 1 186 ? -14.591 13.177 7.645 1.00 89.19 186 THR A C 1
ATOM 1404 O O . THR A 1 186 ? -14.039 14.250 7.825 1.00 89.19 186 THR A O 1
ATOM 1407 N N . ALA A 1 187 ? -14.033 12.014 7.978 1.00 89.50 187 ALA A N 1
ATOM 1408 C CA . ALA A 1 187 ? -12.698 11.886 8.554 1.00 89.50 187 ALA A CA 1
ATOM 1409 C C . ALA A 1 187 ? -11.875 10.858 7.781 1.00 89.50 187 ALA A C 1
ATOM 1411 O O . ALA A 1 187 ? -12.429 9.879 7.268 1.00 89.50 187 ALA A O 1
ATOM 1412 N N . ASP A 1 188 ? -10.565 11.067 7.774 1.00 89.50 188 ASP A N 1
ATOM 1413 C CA . ASP A 1 188 ? -9.600 10.067 7.350 1.00 89.50 188 ASP A CA 1
ATOM 1414 C C . ASP A 1 188 ? -9.305 9.112 8.515 1.00 89.50 188 ASP A C 1
ATOM 1416 O O . ASP A 1 188 ? -9.315 9.503 9.688 1.00 89.50 188 ASP A O 1
ATOM 1420 N N . ILE A 1 189 ? -9.077 7.842 8.184 1.00 91.62 189 ILE A N 1
ATOM 1421 C CA . ILE A 1 189 ? -8.791 6.769 9.138 1.00 91.62 189 ILE A CA 1
ATOM 1422 C C . ILE A 1 189 ? -7.502 6.096 8.683 1.00 91.62 189 ILE A C 1
ATOM 1424 O O . ILE A 1 189 ? -7.449 5.580 7.568 1.00 91.62 189 ILE A O 1
ATOM 1428 N N . PHE A 1 190 ? -6.500 6.083 9.556 1.00 88.94 190 PHE A N 1
ATOM 1429 C CA . PHE A 1 190 ? -5.191 5.493 9.290 1.00 88.94 190 PHE A CA 1
ATOM 1430 C C . PHE A 1 190 ? -4.864 4.476 10.373 1.00 88.94 190 PHE A C 1
ATOM 1432 O O . PHE A 1 190 ? -5.051 4.754 11.558 1.00 88.94 190 PHE A O 1
ATOM 1439 N N . PHE A 1 191 ? -4.348 3.320 9.985 1.00 95.19 191 PHE A N 1
ATOM 1440 C CA . PHE A 1 191 ? -3.878 2.292 10.905 1.00 95.19 191 PHE A CA 1
ATOM 1441 C C . PHE A 1 191 ? -2.347 2.253 10.920 1.00 95.19 191 PHE A C 1
ATOM 1443 O O . PHE A 1 191 ? -1.731 2.406 9.866 1.00 95.19 191 PHE A O 1
ATOM 1450 N N . PRO A 1 192 ? -1.706 2.033 12.082 1.00 95.44 192 PRO A N 1
ATOM 1451 C CA . PRO A 1 192 ? -0.283 1.736 12.097 1.00 95.44 192 PRO A CA 1
ATOM 1452 C C . PRO A 1 192 ? -0.054 0.363 11.454 1.00 95.44 192 PRO A C 1
ATOM 1454 O O . PRO A 1 192 ? -0.779 -0.597 11.729 1.00 95.44 192 PRO A O 1
ATOM 1457 N N . THR A 1 193 ? 0.974 0.253 10.622 1.00 96.38 193 THR A N 1
ATOM 1458 C CA . THR A 1 193 ? 1.371 -1.011 10.007 1.00 96.38 193 THR A CA 1
ATOM 1459 C C . THR A 1 193 ? 2.281 -1.786 10.955 1.00 96.38 193 THR A C 1
ATOM 1461 O O . THR A 1 193 ? 3.425 -1.407 11.200 1.00 96.38 193 THR A O 1
ATOM 1464 N N . ASP A 1 194 ? 1.796 -2.919 11.460 1.00 97.19 194 ASP A N 1
ATOM 1465 C CA . ASP A 1 194 ? 2.633 -3.892 12.165 1.00 97.19 194 ASP A CA 1
ATOM 1466 C C . ASP A 1 194 ? 3.428 -4.714 11.138 1.00 97.19 194 ASP A C 1
ATOM 1468 O O . ASP A 1 194 ? 2.948 -5.710 10.596 1.00 97.19 194 ASP A O 1
ATOM 1472 N N . PHE A 1 195 ? 4.654 -4.275 10.843 1.00 96.44 195 PHE A N 1
ATOM 1473 C CA . PHE A 1 195 ? 5.519 -4.905 9.839 1.00 96.44 195 PHE A CA 1
ATOM 1474 C C . PHE A 1 195 ? 5.950 -6.331 10.202 1.00 96.44 195 PHE A C 1
ATOM 1476 O O . PHE A 1 195 ? 6.252 -7.124 9.306 1.00 96.44 195 PHE A O 1
ATOM 1483 N N . ARG A 1 196 ? 5.944 -6.689 11.493 1.00 96.31 196 ARG A N 1
ATOM 1484 C CA . ARG A 1 196 ? 6.202 -8.066 11.920 1.00 96.31 196 ARG A CA 1
ATOM 1485 C C . ARG A 1 196 ? 5.008 -8.949 11.577 1.00 96.31 196 ARG A C 1
ATOM 1487 O O . ARG A 1 196 ? 5.194 -9.994 10.960 1.00 96.31 196 ARG A O 1
ATOM 1494 N N . LEU A 1 197 ? 3.799 -8.520 11.932 1.00 96.69 197 LEU A N 1
ATOM 1495 C CA . LEU A 1 197 ? 2.585 -9.236 11.548 1.00 96.69 197 LEU A CA 1
ATOM 1496 C C . LEU A 1 197 ? 2.451 -9.305 10.020 1.00 96.69 197 LEU A C 1
ATOM 1498 O O . LEU A 1 197 ? 2.101 -10.350 9.486 1.00 96.69 197 LEU A O 1
ATOM 1502 N N . LEU A 1 198 ? 2.783 -8.230 9.301 1.00 97.19 198 LEU A N 1
ATOM 1503 C CA . LEU A 1 198 ? 2.778 -8.212 7.837 1.00 97.19 198 LEU A CA 1
ATOM 1504 C C . LEU A 1 198 ? 3.718 -9.271 7.239 1.00 97.19 198 LEU A C 1
ATOM 1506 O O . LEU A 1 198 ? 3.341 -9.926 6.272 1.00 97.19 198 LEU A O 1
ATOM 1510 N N . ALA A 1 199 ? 4.906 -9.471 7.821 1.00 95.81 199 ALA A N 1
ATOM 1511 C CA . ALA A 1 199 ? 5.830 -10.533 7.418 1.00 95.81 199 ALA A CA 1
ATOM 1512 C C . ALA A 1 199 ? 5.224 -11.933 7.618 1.00 95.81 199 ALA A C 1
ATOM 1514 O O . ALA A 1 199 ? 5.307 -12.775 6.725 1.00 95.81 199 ALA A O 1
ATOM 1515 N N . GLU A 1 200 ? 4.572 -12.164 8.762 1.00 95.94 200 GLU A N 1
ATOM 1516 C CA . GLU A 1 200 ? 3.878 -13.425 9.060 1.00 95.94 200 GLU A CA 1
ATOM 1517 C C . GLU A 1 200 ? 2.721 -13.670 8.070 1.00 95.94 200 GLU A C 1
ATOM 1519 O O . GLU A 1 200 ? 2.610 -14.758 7.506 1.00 95.94 200 GLU A O 1
ATOM 1524 N N . LEU A 1 201 ? 1.916 -12.643 7.771 1.00 96.06 201 LEU A N 1
ATOM 1525 C CA . LEU A 1 201 ? 0.821 -12.718 6.795 1.00 96.06 201 LEU A CA 1
ATOM 1526 C C . LEU A 1 201 ? 1.321 -12.945 5.363 1.00 96.06 201 LEU A C 1
ATOM 1528 O O . LEU A 1 201 ? 0.712 -13.707 4.618 1.00 96.06 201 LEU A O 1
ATOM 1532 N N . HIS A 1 202 ? 2.427 -12.308 4.973 1.00 95.44 202 HIS A N 1
ATOM 1533 C CA . HIS A 1 202 ? 3.039 -12.493 3.656 1.00 95.44 202 HIS A CA 1
ATOM 1534 C C . HIS A 1 202 ? 3.544 -13.931 3.480 1.00 95.44 202 HIS A C 1
ATOM 1536 O O . HIS A 1 202 ? 3.326 -14.542 2.435 1.00 95.44 202 HIS A O 1
ATOM 1542 N N . ALA A 1 203 ? 4.169 -14.502 4.515 1.00 94.06 203 ALA A N 1
ATOM 1543 C CA . ALA A 1 203 ? 4.599 -15.896 4.505 1.00 94.06 203 ALA A CA 1
ATOM 1544 C C . ALA A 1 203 ? 3.424 -16.878 4.435 1.00 94.06 203 ALA A C 1
ATOM 1546 O O . ALA A 1 203 ? 3.482 -17.838 3.664 1.00 94.06 203 ALA A O 1
ATOM 1547 N N . GLU A 1 204 ? 2.353 -16.622 5.186 1.00 94.38 204 GLU A N 1
ATOM 1548 C CA . GLU A 1 204 ? 1.148 -17.453 5.158 1.00 94.38 204 GLU A CA 1
ATOM 1549 C C . GLU A 1 204 ? 0.463 -17.405 3.784 1.00 94.38 204 GLU A C 1
ATOM 1551 O O . GLU A 1 204 ? 0.205 -18.452 3.191 1.00 94.38 204 GLU A O 1
ATOM 1556 N N . ALA A 1 205 ? 0.262 -16.210 3.216 1.00 94.31 205 ALA A N 1
ATOM 1557 C CA . ALA A 1 205 ? -0.312 -16.034 1.880 1.00 94.31 205 ALA A CA 1
ATOM 1558 C C . ALA A 1 205 ? 0.533 -16.730 0.795 1.00 94.31 205 ALA A C 1
ATOM 1560 O O . ALA A 1 205 ? 0.003 -17.382 -0.109 1.00 94.31 205 ALA A O 1
ATOM 1561 N N . GLY A 1 206 ? 1.864 -16.653 0.908 1.00 92.38 206 GLY A N 1
ATOM 1562 C CA . GLY A 1 206 ? 2.790 -17.347 0.015 1.00 92.38 206 GLY A CA 1
ATOM 1563 C C . GLY A 1 206 ? 2.731 -18.872 0.123 1.00 92.38 206 GLY A C 1
ATOM 1564 O O . GLY A 1 206 ? 2.845 -19.556 -0.898 1.00 92.38 206 GLY A O 1
ATOM 1565 N N . CYS A 1 207 ? 2.522 -19.413 1.326 1.00 90.25 207 CYS A N 1
ATOM 1566 C CA . CYS A 1 207 ? 2.334 -20.848 1.555 1.00 90.25 207 CYS A CA 1
ATOM 1567 C C . CYS A 1 207 ? 0.958 -21.343 1.083 1.00 90.25 207 CYS A C 1
ATOM 1569 O O . CYS A 1 207 ? 0.867 -22.434 0.521 1.00 90.25 207 CYS A O 1
ATOM 1571 N N . GLY A 1 208 ? -0.094 -20.546 1.291 1.00 86.88 208 GLY A N 1
ATOM 1572 C CA . GLY A 1 208 ? -1.477 -20.867 0.925 1.00 86.88 208 GLY A CA 1
ATOM 1573 C C . GLY A 1 208 ? -1.797 -20.711 -0.566 1.00 86.88 208 GLY A C 1
ATOM 1574 O O . GLY A 1 208 ? -2.848 -21.162 -1.026 1.00 86.88 208 GLY A O 1
ATOM 1575 N N . ALA A 1 209 ? -0.906 -20.094 -1.344 1.00 87.56 209 ALA A N 1
ATOM 1576 C CA . ALA A 1 209 ? -1.091 -19.899 -2.775 1.00 87.56 209 ALA A CA 1
ATOM 1577 C C . ALA A 1 209 ? -1.128 -21.225 -3.556 1.00 87.56 209 ALA A C 1
ATOM 1579 O O . ALA A 1 209 ? -0.456 -22.196 -3.216 1.00 87.56 209 ALA A O 1
ATOM 1580 N N . ALA A 1 210 ? -1.820 -21.239 -4.702 1.00 81.75 210 ALA A N 1
ATOM 1581 C CA . ALA A 1 210 ? -1.905 -22.415 -5.582 1.00 81.75 210 ALA A CA 1
ATOM 1582 C C . ALA A 1 210 ? -0.531 -22.962 -6.029 1.00 81.75 210 ALA A C 1
ATOM 1584 O O . ALA A 1 210 ? -0.402 -24.132 -6.389 1.00 81.75 210 ALA A O 1
ATOM 1585 N N . ARG A 1 211 ? 0.503 -22.111 -6.021 1.00 79.69 211 ARG A N 1
ATOM 1586 C CA . ARG A 1 211 ? 1.906 -22.489 -6.225 1.00 79.69 211 ARG A CA 1
ATOM 1587 C C . ARG A 1 211 ? 2.726 -21.964 -5.042 1.00 79.69 211 ARG A C 1
ATOM 1589 O O . ARG A 1 211 ? 3.253 -20.855 -5.152 1.00 79.69 211 ARG A O 1
ATOM 1596 N N . PRO A 1 212 ? 2.834 -22.738 -3.946 1.00 80.44 212 PRO A N 1
ATOM 1597 C CA . PRO A 1 212 ? 3.517 -22.296 -2.740 1.00 80.44 212 PRO A CA 1
ATOM 1598 C C . PRO A 1 212 ? 4.967 -21.916 -3.021 1.00 80.44 212 PRO A C 1
ATOM 1600 O O . PRO A 1 212 ? 5.671 -22.610 -3.765 1.00 80.44 212 PRO A O 1
ATOM 1603 N N . ARG A 1 213 ? 5.426 -20.816 -2.425 1.00 72.62 213 ARG A N 1
ATOM 1604 C CA . ARG A 1 213 ? 6.824 -20.378 -2.507 1.00 72.62 213 ARG A CA 1
ATOM 1605 C C . ARG A 1 213 ? 7.300 -19.905 -1.140 1.00 72.62 213 ARG A C 1
ATOM 1607 O O . ARG A 1 213 ? 6.585 -19.134 -0.507 1.00 72.62 213 ARG A O 1
ATOM 1614 N N . PRO A 1 214 ? 8.510 -20.301 -0.706 1.00 71.12 214 PRO A N 1
ATOM 1615 C CA . PRO A 1 214 ? 9.136 -19.678 0.446 1.00 71.12 214 PRO A CA 1
ATOM 1616 C C . PRO A 1 214 ? 9.267 -18.182 0.175 1.00 71.12 214 PRO A C 1
ATOM 1618 O O . PRO A 1 214 ? 9.859 -17.782 -0.830 1.00 71.12 214 PRO A O 1
ATOM 1621 N N . THR A 1 215 ? 8.711 -17.363 1.056 1.00 80.56 215 THR A N 1
ATOM 1622 C CA . THR A 1 215 ? 8.893 -15.919 0.988 1.00 80.56 215 THR A CA 1
ATOM 1623 C C . THR A 1 215 ? 9.901 -15.499 2.037 1.00 80.56 215 THR A C 1
ATOM 1625 O O . THR A 1 215 ? 9.737 -15.802 3.216 1.00 80.56 215 THR A O 1
ATOM 1628 N N . CYS A 1 216 ? 10.924 -14.768 1.624 1.00 86.31 216 CYS A N 1
ATOM 1629 C CA . CYS A 1 216 ? 11.707 -13.960 2.542 1.00 86.31 216 CYS A CA 1
ATOM 1630 C C . CYS A 1 216 ? 11.036 -12.594 2.690 1.00 86.31 216 CYS A C 1
ATOM 1632 O O . CYS A 1 216 ? 10.479 -12.055 1.725 1.00 86.31 216 CYS A O 1
ATOM 1634 N N . SER A 1 217 ? 11.104 -12.043 3.894 1.00 92.19 217 SER A N 1
ATOM 1635 C CA . SER A 1 217 ? 10.670 -10.682 4.166 1.00 92.19 217 SER A CA 1
ATOM 1636 C C . SER A 1 217 ? 11.522 -10.054 5.256 1.00 92.19 217 SER A C 1
ATOM 1638 O O . SER A 1 217 ? 11.901 -10.729 6.213 1.00 92.19 217 SER A O 1
ATOM 1640 N N . SER A 1 218 ? 11.776 -8.760 5.136 1.00 92.56 218 SER A N 1
ATOM 1641 C CA . SER A 1 218 ? 12.360 -7.935 6.187 1.00 92.56 218 SER A CA 1
ATOM 1642 C C . SER A 1 218 ? 11.691 -6.563 6.201 1.00 92.56 218 SER A C 1
ATOM 1644 O O . SER A 1 218 ? 10.943 -6.199 5.290 1.00 92.56 218 SER A O 1
ATOM 1646 N N . SER A 1 219 ? 11.929 -5.805 7.263 1.00 94.19 219 SER A N 1
ATOM 1647 C CA . SER A 1 219 ? 11.497 -4.417 7.361 1.00 94.19 219 SER A CA 1
ATOM 1648 C C . SER A 1 219 ? 12.613 -3.580 7.957 1.00 94.19 219 SER A C 1
ATOM 1650 O O . SER A 1 219 ? 13.226 -3.994 8.941 1.00 94.19 219 SER A O 1
ATOM 1652 N N . VAL A 1 220 ? 12.842 -2.403 7.389 1.00 93.38 220 VAL A N 1
ATOM 1653 C CA . VAL A 1 220 ? 13.865 -1.450 7.839 1.00 93.38 220 VAL A CA 1
ATOM 1654 C C . VAL A 1 220 ? 13.250 -0.069 8.011 1.00 93.38 220 VAL A C 1
ATOM 1656 O O . VAL A 1 220 ? 12.229 0.246 7.397 1.00 93.38 220 VAL A O 1
ATOM 1659 N N . LYS A 1 221 ? 13.872 0.782 8.828 1.00 93.88 221 LYS A N 1
ATOM 1660 C CA . LYS A 1 221 ? 13.436 2.178 8.954 1.00 93.88 221 LYS A CA 1
ATOM 1661 C C . LYS A 1 221 ? 13.684 2.931 7.651 1.00 93.88 221 LYS A C 1
ATOM 1663 O O . LYS A 1 221 ? 14.671 2.672 6.963 1.00 93.88 221 LYS A O 1
ATOM 1668 N N . THR A 1 222 ? 12.835 3.909 7.339 1.00 91.00 222 THR A N 1
ATOM 1669 C CA . THR A 1 222 ? 12.971 4.706 6.106 1.00 91.00 222 THR A CA 1
ATOM 1670 C C . THR A 1 222 ? 14.351 5.344 5.972 1.00 91.00 222 THR A C 1
ATOM 1672 O O . THR A 1 222 ? 14.946 5.271 4.903 1.00 91.00 222 THR A O 1
ATOM 1675 N N . ALA A 1 223 ? 14.917 5.886 7.054 1.00 89.56 223 ALA A N 1
ATOM 1676 C CA . ALA A 1 223 ? 16.261 6.464 7.022 1.00 89.56 223 ALA A CA 1
ATOM 1677 C C . ALA A 1 223 ? 17.351 5.435 6.660 1.00 89.56 223 ALA A C 1
ATOM 1679 O O . ALA A 1 223 ? 18.245 5.741 5.877 1.00 89.56 223 ALA A O 1
ATOM 1680 N N . GLU A 1 224 ? 17.258 4.205 7.178 1.00 90.19 224 GLU A N 1
ATOM 1681 C CA . GLU A 1 224 ? 18.190 3.119 6.847 1.00 90.19 224 GLU A CA 1
ATOM 1682 C C . GLU A 1 224 ? 18.041 2.697 5.382 1.00 90.19 224 GLU A C 1
ATOM 1684 O O . GLU A 1 224 ? 19.032 2.590 4.659 1.00 90.19 224 GLU A O 1
ATOM 1689 N N . PHE A 1 225 ? 16.801 2.537 4.915 1.00 89.19 225 PHE A N 1
ATOM 1690 C CA . PHE A 1 225 ? 16.517 2.232 3.516 1.00 89.19 225 PHE A CA 1
ATOM 1691 C C . PHE A 1 225 ? 17.098 3.294 2.576 1.00 89.19 225 PHE A C 1
ATOM 1693 O O . PHE A 1 225 ? 17.784 2.970 1.607 1.00 89.19 225 PHE A O 1
ATOM 1700 N N . MET A 1 226 ? 16.867 4.570 2.882 1.00 87.38 226 MET A N 1
ATOM 1701 C CA . MET A 1 226 ? 17.374 5.686 2.089 1.00 87.38 226 MET A CA 1
ATOM 1702 C C . MET A 1 226 ? 18.903 5.768 2.143 1.00 87.38 226 MET A C 1
ATOM 1704 O O . MET A 1 226 ? 19.518 6.022 1.114 1.00 87.38 226 MET A O 1
ATOM 1708 N N . GLY A 1 227 ? 19.531 5.493 3.289 1.00 83.88 227 GLY A N 1
ATOM 1709 C CA . GLY A 1 227 ? 20.992 5.468 3.410 1.00 83.88 227 GLY A CA 1
ATOM 1710 C C . GLY A 1 227 ? 21.662 4.426 2.509 1.00 83.88 227 GLY A C 1
ATOM 1711 O O . GLY A 1 227 ? 22.747 4.668 1.992 1.00 83.88 227 GLY A O 1
ATOM 1712 N N . ILE A 1 228 ? 21.001 3.289 2.272 1.00 80.81 228 ILE A N 1
ATOM 1713 C CA . ILE A 1 228 ? 21.527 2.219 1.411 1.00 80.81 228 ILE A CA 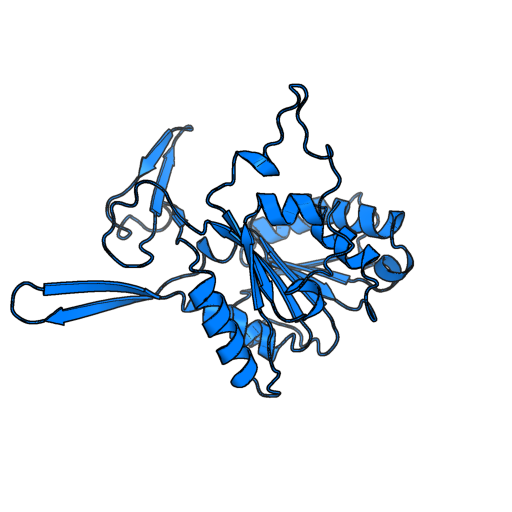1
ATOM 1714 C C . ILE A 1 228 ? 21.210 2.484 -0.065 1.00 80.81 228 ILE A C 1
ATOM 1716 O O . ILE A 1 228 ? 22.057 2.280 -0.939 1.00 80.81 228 ILE A O 1
ATOM 1720 N N . TRP A 1 229 ? 19.971 2.884 -0.358 1.00 80.31 229 TRP A N 1
ATOM 1721 C CA . TRP A 1 229 ? 19.439 2.841 -1.719 1.00 80.31 229 TRP A CA 1
ATOM 1722 C C . TRP A 1 229 ? 19.283 4.206 -2.384 1.00 80.31 229 TRP A C 1
ATOM 1724 O O . TRP A 1 229 ? 19.276 4.256 -3.614 1.00 80.31 229 TRP A O 1
ATOM 1734 N N . ALA A 1 230 ? 19.152 5.300 -1.631 1.00 81.19 230 ALA A N 1
ATOM 1735 C CA . ALA A 1 230 ? 18.960 6.629 -2.204 1.00 81.19 230 ALA A CA 1
ATOM 1736 C C . ALA A 1 230 ? 20.289 7.262 -2.637 1.00 81.19 230 ALA A C 1
ATOM 1738 O O . ALA A 1 230 ? 21.357 6.974 -2.103 1.00 81.19 230 ALA A O 1
ATOM 1739 N N . ALA A 1 231 ? 20.219 8.171 -3.611 1.00 78.75 231 ALA A N 1
ATOM 1740 C CA . ALA A 1 231 ? 21.373 8.978 -3.983 1.00 78.75 231 ALA A CA 1
ATOM 1741 C C . ALA A 1 231 ? 21.671 9.999 -2.862 1.00 78.75 231 ALA A C 1
ATOM 1743 O O . ALA A 1 231 ? 20.787 10.805 -2.542 1.00 78.75 231 ALA A O 1
ATOM 1744 N N . PRO A 1 232 ? 22.890 10.014 -2.286 1.00 73.88 232 PRO A N 1
ATOM 1745 C CA . PRO A 1 232 ? 23.245 10.965 -1.237 1.00 73.88 232 PRO A CA 1
ATOM 1746 C C . PRO A 1 232 ? 22.997 12.410 -1.681 1.00 73.88 232 PRO A C 1
ATOM 1748 O O . PRO A 1 232 ? 23.363 12.802 -2.789 1.00 73.88 232 PRO A O 1
ATOM 1751 N N . GLY A 1 233 ? 22.361 13.215 -0.829 1.00 77.69 233 GLY A N 1
ATOM 1752 C CA . GLY A 1 233 ? 22.095 14.624 -1.119 1.00 77.69 233 GLY A CA 1
ATOM 1753 C C . GLY A 1 233 ? 20.954 14.905 -2.102 1.00 77.69 233 GLY A C 1
ATOM 1754 O O . GLY A 1 233 ? 20.574 16.066 -2.240 1.00 77.69 233 GLY A O 1
ATOM 1755 N N . ALA A 1 234 ? 20.360 13.897 -2.754 1.00 80.75 234 ALA A N 1
ATOM 1756 C CA . ALA A 1 234 ? 19.322 14.118 -3.769 1.00 80.75 234 ALA A CA 1
ATOM 1757 C C . ALA A 1 234 ? 18.055 14.786 -3.209 1.00 80.75 234 ALA A C 1
ATOM 1759 O O . ALA A 1 234 ? 17.379 15.527 -3.919 1.00 80.75 234 ALA A O 1
ATOM 1760 N N . THR A 1 235 ? 17.756 14.563 -1.928 1.00 80.56 235 THR A N 1
ATOM 1761 C CA . THR A 1 235 ? 16.624 15.187 -1.226 1.00 80.56 235 THR A CA 1
ATOM 1762 C C . THR A 1 235 ? 17.061 16.243 -0.219 1.00 80.56 235 THR A C 1
ATOM 1764 O O . THR A 1 235 ? 16.287 16.626 0.660 1.00 80.56 235 THR A O 1
ATOM 1767 N N . ARG A 1 236 ? 18.307 16.715 -0.315 1.00 85.50 236 ARG A N 1
ATOM 1768 C CA . ARG A 1 236 ? 18.825 17.761 0.559 1.00 85.50 236 ARG A CA 1
ATOM 1769 C C . ARG A 1 236 ? 18.199 19.096 0.190 1.00 85.50 236 ARG A C 1
ATOM 1771 O O . ARG A 1 236 ? 18.283 19.568 -0.941 1.00 85.50 236 ARG A O 1
ATOM 1778 N N . THR A 1 237 ? 17.563 19.718 1.169 1.00 86.06 237 THR A N 1
ATOM 1779 C CA . THR A 1 237 ? 17.005 21.062 1.028 1.00 86.06 237 THR A CA 1
ATOM 1780 C C . THR A 1 237 ? 18.122 22.107 0.954 1.00 86.06 237 THR A C 1
ATOM 1782 O O . THR A 1 237 ? 19.282 21.842 1.275 1.00 86.06 237 THR A O 1
ATOM 1785 N N . ARG A 1 238 ? 17.774 23.347 0.585 1.00 87.56 238 ARG A N 1
ATOM 1786 C CA . ARG A 1 238 ? 18.741 24.458 0.499 1.00 87.56 238 ARG A CA 1
ATOM 1787 C C . ARG A 1 238 ? 19.473 24.748 1.815 1.00 87.56 238 ARG A C 1
ATOM 1789 O O . ARG A 1 238 ? 20.570 25.289 1.769 1.00 87.56 238 ARG A O 1
ATOM 1796 N N . SER A 1 239 ? 18.887 24.408 2.965 1.00 88.25 239 SER A N 1
ATOM 1797 C CA . SER A 1 239 ? 19.519 24.582 4.280 1.00 88.25 239 SER A CA 1
ATOM 1798 C C . SER A 1 239 ? 20.499 23.461 4.642 1.00 88.25 239 SER A C 1
ATOM 1800 O O . SER A 1 239 ? 21.116 23.519 5.700 1.00 88.25 239 SER A O 1
ATOM 1802 N N . GLY A 1 240 ? 20.635 22.432 3.801 1.00 85.94 240 GLY A N 1
ATOM 1803 C CA . GLY A 1 240 ? 21.407 21.230 4.111 1.00 85.94 240 GLY A CA 1
ATOM 1804 C C . GLY A 1 240 ? 20.612 20.154 4.858 1.00 85.94 240 GLY A C 1
ATOM 1805 O O . GLY A 1 240 ? 21.143 19.071 5.077 1.00 85.94 240 GLY A O 1
ATOM 1806 N N . TYR A 1 241 ? 19.352 20.428 5.211 1.00 87.00 241 TYR A N 1
ATOM 1807 C CA . TYR A 1 241 ? 18.459 19.483 5.879 1.00 87.00 241 TYR A CA 1
ATOM 1808 C C . TYR A 1 241 ? 17.986 18.368 4.933 1.00 87.00 241 TYR A C 1
ATOM 1810 O O . TYR A 1 241 ? 17.645 18.665 3.785 1.00 87.00 241 TYR A O 1
ATOM 1818 N N . GLU A 1 242 ? 17.936 17.118 5.410 1.00 85.62 242 GLU A N 1
ATOM 1819 C CA . GLU A 1 242 ? 17.517 15.927 4.650 1.00 85.62 242 GLU A CA 1
ATOM 1820 C C . GLU A 1 242 ? 16.241 15.299 5.251 1.00 85.62 242 GLU A C 1
ATOM 1822 O O . GLU A 1 242 ? 16.334 14.431 6.125 1.00 85.62 242 GLU A O 1
ATOM 1827 N N . PRO A 1 243 ? 15.046 15.697 4.763 1.00 85.00 243 PRO A N 1
ATOM 1828 C CA . PRO A 1 243 ? 13.755 15.257 5.298 1.00 85.00 243 PRO A CA 1
ATOM 1829 C C . PRO A 1 243 ? 13.587 13.737 5.339 1.00 85.00 243 PRO A C 1
ATOM 1831 O O . PRO A 1 243 ? 13.177 13.184 6.354 1.00 85.00 243 PRO A O 1
ATOM 1834 N N . LEU A 1 244 ? 13.973 13.033 4.268 1.00 83.44 244 LEU A N 1
ATOM 1835 C CA . LEU A 1 244 ? 13.812 11.575 4.175 1.00 83.44 244 LEU A CA 1
ATOM 1836 C C . LEU A 1 244 ? 14.661 10.788 5.184 1.00 83.44 244 LEU A C 1
ATOM 1838 O O . LEU A 1 244 ? 14.348 9.633 5.461 1.00 83.44 244 LEU A O 1
ATOM 1842 N N . LEU A 1 245 ? 15.710 11.401 5.742 1.00 85.69 245 LEU A N 1
ATOM 1843 C CA . LEU A 1 245 ? 16.541 10.786 6.780 1.00 85.69 245 LEU A CA 1
ATOM 1844 C C . LEU A 1 245 ? 16.121 11.191 8.198 1.00 85.69 245 LEU A C 1
ATOM 1846 O O . LEU A 1 245 ? 16.524 10.531 9.150 1.00 85.69 245 LEU A O 1
ATOM 1850 N N . SER A 1 246 ? 15.342 12.269 8.344 1.00 83.00 246 SER A N 1
ATOM 1851 C CA . SER A 1 246 ? 15.119 12.928 9.638 1.00 83.00 246 SER A CA 1
ATOM 1852 C C . SER A 1 246 ? 13.647 12.997 10.060 1.00 83.00 246 SER A C 1
ATOM 1854 O O . SER A 1 246 ? 13.340 12.685 11.207 1.00 83.00 246 SER A O 1
ATOM 1856 N N . ASP A 1 247 ? 12.727 13.359 9.160 1.00 83.50 247 ASP A N 1
ATOM 1857 C CA . ASP A 1 247 ? 11.319 13.621 9.511 1.00 83.50 247 ASP A CA 1
ATOM 1858 C C . ASP A 1 247 ? 10.505 12.337 9.720 1.00 83.50 247 ASP A C 1
ATOM 1860 O O . ASP A 1 247 ? 9.613 12.280 10.564 1.00 83.50 247 ASP A O 1
ATOM 1864 N N . TYR A 1 248 ? 10.814 11.279 8.970 1.00 83.31 248 TYR A N 1
ATOM 1865 C CA . TYR A 1 248 ? 9.952 10.098 8.847 1.00 83.31 248 TYR A CA 1
ATOM 1866 C C . TYR A 1 248 ? 10.368 8.938 9.765 1.00 83.31 248 TYR A C 1
ATOM 1868 O O . TYR A 1 248 ? 10.381 7.772 9.364 1.00 83.31 248 TYR A O 1
ATOM 1876 N N . SER A 1 249 ? 10.723 9.244 11.015 1.00 88.69 249 SER A N 1
ATOM 1877 C CA . SER A 1 249 ? 11.199 8.253 12.001 1.00 88.69 249 SER A CA 1
ATOM 1878 C C . SER A 1 249 ? 10.159 7.182 12.384 1.00 88.69 249 SER A C 1
ATOM 1880 O O . SER A 1 249 ? 10.517 6.064 12.773 1.00 88.69 249 SER A O 1
ATOM 1882 N N . ASN A 1 250 ? 8.874 7.502 12.228 1.00 89.38 250 ASN A N 1
ATOM 1883 C CA . ASN A 1 250 ? 7.729 6.621 12.463 1.00 89.38 250 ASN A CA 1
ATOM 1884 C C . ASN A 1 250 ? 7.280 5.853 11.208 1.00 89.38 250 ASN A C 1
ATOM 1886 O O . ASN A 1 250 ? 6.171 5.322 11.171 1.00 89.38 250 ASN A O 1
ATOM 1890 N N . THR A 1 251 ? 8.117 5.817 10.171 1.00 93.06 251 THR A N 1
ATOM 1891 C CA . THR A 1 251 ? 7.856 5.054 8.949 1.00 93.06 251 THR A CA 1
ATOM 1892 C C . THR A 1 251 ? 8.897 3.962 8.754 1.00 93.06 251 THR A C 1
ATOM 1894 O O . THR A 1 251 ? 10.084 4.126 9.073 1.00 93.06 251 THR A O 1
ATOM 1897 N N . SER A 1 252 ? 8.441 2.854 8.186 1.00 95.06 252 SER A N 1
ATOM 1898 C CA . SER A 1 252 ? 9.279 1.721 7.817 1.00 95.06 252 SER A CA 1
ATOM 1899 C C . SER A 1 252 ? 8.971 1.265 6.397 1.00 95.06 252 SER A C 1
ATOM 1901 O O . SER A 1 252 ? 7.915 1.558 5.831 1.00 95.06 252 SER A O 1
ATOM 1903 N N . VAL A 1 253 ? 9.921 0.532 5.828 1.00 94.44 253 VAL A N 1
ATOM 1904 C CA . VAL A 1 253 ? 9.853 -0.051 4.494 1.00 94.44 253 VAL A CA 1
ATOM 1905 C C . VAL A 1 253 ? 9.900 -1.570 4.624 1.00 94.44 253 VAL A C 1
ATOM 1907 O O . VAL A 1 253 ? 10.873 -2.124 5.132 1.00 94.44 253 VAL A O 1
ATOM 1910 N N . PHE A 1 254 ? 8.847 -2.238 4.162 1.00 95.06 254 PHE A N 1
ATOM 1911 C CA . PHE A 1 254 ? 8.756 -3.680 3.981 1.00 95.06 254 PHE A CA 1
ATOM 1912 C C . PHE A 1 254 ? 9.404 -4.106 2.666 1.00 95.06 254 PHE A C 1
ATOM 1914 O O . PHE A 1 254 ? 9.130 -3.529 1.609 1.00 95.06 254 PHE A O 1
ATOM 1921 N N . LEU A 1 255 ? 10.198 -5.167 2.740 1.00 93.50 255 LEU A N 1
ATOM 1922 C CA . LEU A 1 255 ? 10.910 -5.786 1.632 1.00 93.50 255 LEU A CA 1
ATOM 1923 C C . LEU A 1 255 ? 10.515 -7.259 1.605 1.00 93.50 255 LEU A C 1
ATOM 1925 O O . LEU A 1 255 ? 10.917 -8.002 2.494 1.00 93.50 255 LEU A O 1
ATOM 1929 N N . GLY A 1 256 ? 9.728 -7.685 0.617 1.00 90.88 256 GLY A N 1
ATOM 1930 C CA . GLY A 1 256 ? 9.193 -9.048 0.530 1.00 90.88 256 GLY A CA 1
ATOM 1931 C C . GLY A 1 256 ? 9.389 -9.703 -0.836 1.00 90.88 256 GLY A C 1
ATOM 1932 O O . GLY A 1 256 ? 9.434 -9.032 -1.866 1.00 90.88 256 GLY A O 1
ATOM 1933 N N . GLY A 1 257 ? 9.496 -11.033 -0.853 1.00 81.00 257 GLY A N 1
ATOM 1934 C CA . GLY A 1 257 ? 9.428 -11.838 -2.081 1.00 81.00 257 GLY A CA 1
ATOM 1935 C C . GLY A 1 257 ? 10.727 -11.949 -2.892 1.00 81.00 257 GLY A C 1
ATOM 1936 O O . GLY A 1 257 ? 10.726 -12.585 -3.944 1.00 81.00 257 GLY A O 1
ATOM 1937 N N . CYS A 1 258 ? 11.845 -11.380 -2.422 1.00 72.94 258 CYS A N 1
ATOM 1938 C CA . CYS A 1 258 ? 13.149 -11.474 -3.093 1.00 72.94 258 CYS A CA 1
ATOM 1939 C C . CYS A 1 258 ? 14.317 -11.475 -2.082 1.00 72.94 258 CYS A C 1
ATOM 1941 O O . CYS A 1 258 ? 14.477 -10.472 -1.381 1.00 72.94 258 CYS A O 1
ATOM 1943 N N . PRO A 1 259 ? 15.155 -12.531 -2.007 1.00 70.62 259 PRO A N 1
ATOM 1944 C CA . PRO A 1 259 ? 16.222 -12.634 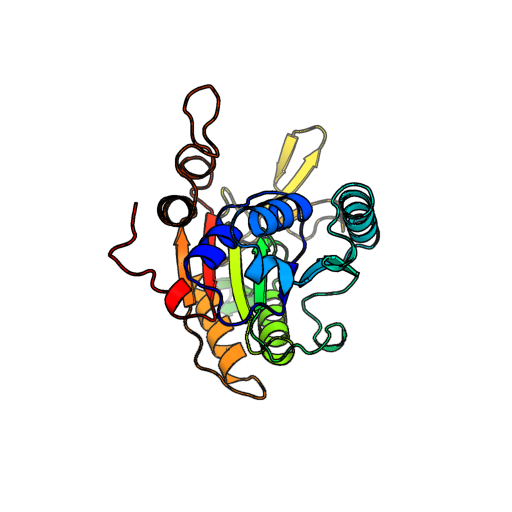-1.002 1.00 70.62 259 PRO A CA 1
ATOM 1945 C C . PRO A 1 259 ? 17.207 -11.464 -1.016 1.00 70.62 259 PRO A C 1
ATOM 1947 O O . PRO A 1 259 ? 17.573 -10.961 0.040 1.00 70.62 259 PRO A O 1
ATOM 1950 N N . GLU A 1 260 ? 17.565 -10.969 -2.200 1.00 67.06 260 GLU A N 1
ATOM 1951 C CA . GLU A 1 260 ? 18.510 -9.861 -2.373 1.00 67.06 260 GLU A CA 1
ATOM 1952 C C . GLU A 1 260 ? 17.944 -8.502 -1.931 1.00 67.06 260 GLU A C 1
ATOM 1954 O O . GLU A 1 260 ? 18.709 -7.571 -1.692 1.00 67.06 260 GLU A O 1
ATOM 1959 N N . LEU A 1 261 ? 16.613 -8.365 -1.846 1.00 69.94 261 LEU A N 1
ATOM 1960 C CA . LEU A 1 261 ? 15.986 -7.198 -1.216 1.00 69.94 261 LEU A CA 1
ATOM 1961 C C . LEU A 1 261 ? 15.955 -7.358 0.301 1.00 69.94 261 LEU A C 1
ATOM 1963 O O . LEU A 1 261 ? 16.157 -6.384 1.016 1.00 69.94 261 LEU A O 1
ATOM 1967 N N . CYS A 1 262 ? 15.683 -8.568 0.788 1.00 70.56 262 CYS A N 1
ATOM 1968 C CA . CYS A 1 262 ? 15.515 -8.813 2.214 1.00 70.56 262 CYS A CA 1
ATOM 1969 C C . CYS A 1 262 ? 16.837 -8.766 2.993 1.00 70.56 262 CYS A C 1
ATOM 1971 O O . CYS A 1 262 ? 16.812 -8.394 4.167 1.00 70.56 262 CYS A O 1
ATOM 1973 N N . ASP A 1 263 ? 17.953 -9.117 2.348 1.00 69.12 263 ASP A N 1
ATOM 1974 C CA . ASP A 1 263 ? 19.304 -9.090 2.916 1.00 69.12 263 ASP A CA 1
ATOM 1975 C C . ASP A 1 263 ? 20.292 -8.437 1.923 1.00 69.12 263 ASP A C 1
ATOM 1977 O O . ASP A 1 263 ? 20.880 -9.119 1.075 1.00 69.12 263 ASP A O 1
ATOM 1981 N N . PRO A 1 264 ? 20.434 -7.097 1.941 1.00 59.06 264 PRO A N 1
ATOM 1982 C CA . PRO A 1 264 ? 21.335 -6.408 1.028 1.00 59.06 264 PRO A CA 1
ATOM 1983 C C . PRO A 1 264 ? 22.801 -6.764 1.339 1.00 59.06 264 PRO A C 1
ATOM 1985 O O . PRO A 1 264 ? 23.216 -6.697 2.500 1.00 59.06 264 PRO A O 1
ATOM 1988 N N . PRO A 1 265 ? 23.630 -7.099 0.330 1.00 53.44 265 PRO A N 1
ATOM 1989 C CA . PRO A 1 265 ? 25.008 -7.520 0.558 1.00 53.44 265 PRO A CA 1
ATOM 1990 C C . PRO A 1 265 ? 25.818 -6.456 1.319 1.00 53.44 265 PRO A C 1
ATOM 1992 O O . PRO A 1 265 ? 25.890 -5.290 0.931 1.00 53.44 265 PRO A O 1
ATOM 1995 N N . LEU A 1 266 ? 26.476 -6.891 2.402 1.00 48.34 266 LEU A N 1
ATOM 1996 C CA . LEU A 1 266 ? 27.222 -6.066 3.369 1.00 48.34 266 LEU A CA 1
ATOM 1997 C C . LEU A 1 266 ? 28.290 -5.136 2.756 1.00 48.34 266 LEU A C 1
ATOM 1999 O O . LEU A 1 266 ? 28.658 -4.153 3.392 1.00 48.34 266 LEU A O 1
ATOM 2003 N N . GLY A 1 267 ? 28.784 -5.427 1.548 1.00 42.84 267 GLY A N 1
ATOM 2004 C CA . GLY A 1 267 ? 29.836 -4.662 0.861 1.00 42.84 267 GLY A CA 1
ATOM 2005 C C . GLY A 1 267 ? 29.356 -3.443 0.067 1.00 42.84 267 GLY A C 1
ATOM 2006 O O . GLY A 1 267 ? 30.164 -2.802 -0.596 1.00 42.84 267 GLY A O 1
ATOM 2007 N N . GLU A 1 268 ? 28.059 -3.138 0.104 1.00 43.16 268 GLU A N 1
ATOM 2008 C CA . GLU A 1 268 ? 27.427 -2.092 -0.710 1.00 43.16 268 GLU A CA 1
ATOM 2009 C C . GLU A 1 268 ? 26.668 -1.037 0.118 1.00 43.16 268 GLU A C 1
ATOM 2011 O O . GLU A 1 268 ? 25.871 -0.273 -0.434 1.00 43.16 268 GLU A O 1
ATOM 2016 N N . ARG A 1 269 ? 26.928 -0.973 1.433 1.00 38.66 269 ARG A N 1
ATOM 2017 C CA . ARG A 1 269 ? 26.550 0.171 2.276 1.00 38.66 269 ARG A CA 1
ATOM 2018 C C . ARG A 1 269 ? 27.470 1.335 1.899 1.00 38.66 269 ARG A C 1
ATOM 2020 O O . ARG A 1 269 ? 28.671 1.251 2.146 1.00 38.66 269 ARG A O 1
ATOM 2027 N N . VAL A 1 270 ? 26.924 2.345 1.224 1.00 37.78 270 VAL A N 1
ATOM 2028 C CA . VAL A 1 270 ? 27.626 3.614 0.964 1.00 37.78 270 VAL A CA 1
ATOM 2029 C C . VAL A 1 270 ? 27.780 4.377 2.274 1.00 37.78 270 VAL A C 1
ATOM 2031 O O . VAL A 1 270 ? 26.820 4.350 3.075 1.00 37.78 270 VAL A O 1
#

pLDDT: mean 81.31, std 17.65, range [27.0, 97.75]

Secondary structure (DSSP, 8-state):
---EEEEE--TT--HHHHHHHHS--S-HHHHHHHHHHH-HHHHHH-EEEEEES-HHHHHHHHHHHHSSSS-TTTEEEEES-TT-GGGSPP--SEEEEEEET-GGGS--EEEEEEETTTEEEEEEE-HHHHHHHHHHHHH-TEEEEEEEEES--TT--S-SBTPPEEEEEETTEEEE-S-S-SPTTSSEEE----HHHHHHHHHHHHHHSSS--PPPEEEEEHHHHHHHHSPTTTT--TTS--HHHHT-TTEEEEEES-HHHHS--GGG--

Foldseek 3Di:
DFWKKKKDFQPPDDPQLVLLQLADPDQPLVSLVSCCVRPVSRSVGIAIETEAQDPVVLVVSCVVRPDPRVCNVRYYYQHDDLLDLVSAAAGADAMEIEGEANQQQQAWDWDWDDDPDDDIAIATHSVSLLSNLLSCCARVVNYKYKYKHFQDDPPQLAGHHQAKWKWAADPNDIDTDNDPPDPPPRIGITTRDPLVVSQVSNQVSQCPYPNHDGKAKDKDFQLQSCQQRYDPCPQQDPVRDRCSNPVRRRMMIMIMNDPCRNDPDPVRRD

Organism: Auxenochlorella protothecoides (NCBI:txid3075)

Radius of gyration: 19.49 Å; chains: 1; bounding box: 50×47×59 Å

Sequence (270 aa):
MRGIASLSHAPALSIAARRALSTTVEPGPRRLDHLRANHPSIYADCRYSIVEISAALAATQAARLGADSGHARRFDVQRRDATRADDWPAHPGPCFVLAMEVLDNLAHDLVTRRGGATWRQAAFLPTAALRLLDTLHAMLPGHALLAADFDSLPEVSIRGVNAPLVATTEKGSTRDHGTYLVPRGTADIFFPTDFRLLAELHAEAGCGAARPRPTCSSSVKTAEFMGIWAAPGATRTRSGYEPLLSDYSNTSVFLGGCPELCDPPLGERV

InterPro domains:
  IPR003788 Protein arginine methyltransferase NDUFAF7 [PF02636] (32-121)
  IPR003788 Protein arginine methyltransferase NDUFAF7 [PF02636] (122-210)
  IPR003788 Protein arginine methyltransferase NDUFAF7 [PTHR12049] (120-254)
  IPR029063 S-adenosyl-L-methionine-dependent methyltransferase superfamily [SSF53335] (32-209)
  IPR038375 Protein arginine methyltransferase NDUFAF7 superfamily [G3DSA:3.40.50.12710] (23-128)